Protein AF-A0A1V1ZE24-F1 (afdb_monomer)

Nearest PDB structures (foldseek):
  2f5g-assembly1_B  TM=5.655E-01  e=1.027E-01  Saccharolobus solfataricus
  7mp7-assembly1_A  TM=4.413E-01  e=1.092E-01  Thermus thermophilus
  9e9f-assembly1_C  TM=4.331E-01  e=1.062E+00  Pseudomonas aeruginosa
  9f80-assembly1_A  TM=2.857E-01  e=6.493E-01  Mycobacterium tuberculosis H37Rv
  8qee-assembly1_A  TM=2.403E-01  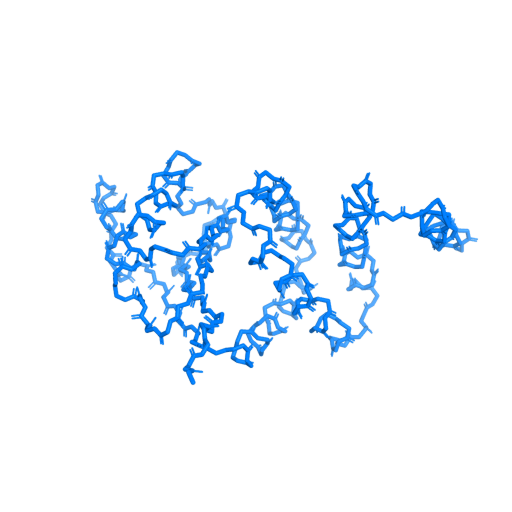e=1.846E+00  Saccharomyces cerevisiae

Mean predicted aligned error: 9.78 Å

Structure (mmCIF, N/CA/C/O backbone):
data_AF-A0A1V1ZE24-F1
#
_entry.id   AF-A0A1V1ZE24-F1
#
loop_
_atom_site.group_PDB
_atom_site.id
_atom_site.type_symbol
_atom_site.label_atom_id
_atom_site.label_alt_id
_atom_site.label_comp_id
_atom_site.label_asym_id
_atom_site.label_entity_id
_atom_site.label_seq_id
_atom_site.pdbx_PDB_ins_code
_atom_site.Cartn_x
_atom_site.Cartn_y
_atom_site.Cartn_z
_atom_site.occupancy
_atom_site.B_iso_or_equiv
_atom_site.auth_seq_id
_atom_site.auth_comp_id
_atom_site.auth_asym_id
_atom_site.auth_atom_id
_atom_site.pdbx_PDB_model_num
ATOM 1 N N . MET A 1 1 ? -3.814 -20.798 -18.153 1.00 51.25 1 MET A N 1
ATOM 2 C CA . MET A 1 1 ? -4.061 -20.537 -16.721 1.00 51.25 1 MET A CA 1
ATOM 3 C C . MET A 1 1 ? -3.905 -19.046 -16.526 1.00 51.25 1 MET A C 1
ATOM 5 O O . MET A 1 1 ? -2.894 -18.521 -16.973 1.00 51.25 1 MET A O 1
ATOM 9 N N . GLU A 1 2 ? -4.912 -18.370 -15.975 1.00 68.88 2 GLU A N 1
ATOM 10 C CA . GLU A 1 2 ? -4.777 -16.958 -15.595 1.00 68.88 2 GLU A CA 1
ATOM 11 C C . GLU A 1 2 ? -3.705 -16.845 -14.504 1.00 68.88 2 GLU A C 1
ATOM 13 O O . GLU A 1 2 ? -3.553 -17.766 -13.699 1.00 68.88 2 GLU A O 1
ATOM 18 N N . THR A 1 3 ? -2.912 -15.777 -14.531 1.00 82.44 3 THR A N 1
ATOM 19 C CA . THR A 1 3 ? -1.846 -15.494 -13.560 1.00 82.44 3 THR A CA 1
ATOM 20 C C . THR A 1 3 ? -2.289 -14.355 -12.647 1.00 82.44 3 THR A C 1
ATOM 22 O O . THR A 1 3 ? -2.887 -13.408 -13.158 1.00 82.44 3 THR A O 1
ATOM 25 N N . PRO A 1 4 ? -2.003 -14.398 -11.330 1.00 87.38 4 PRO A N 1
ATOM 26 C CA . PRO A 1 4 ? -2.424 -13.333 -10.426 1.00 87.38 4 PRO A CA 1
ATOM 27 C C . PRO A 1 4 ? -1.820 -11.995 -10.854 1.00 87.38 4 PRO A C 1
ATOM 29 O O . PRO A 1 4 ? -0.618 -11.910 -11.096 1.00 87.38 4 PRO A O 1
ATOM 32 N N . GLU A 1 5 ? -2.640 -10.950 -10.914 1.00 91.50 5 GLU A N 1
ATOM 33 C CA . GLU A 1 5 ? -2.177 -9.603 -11.249 1.00 91.50 5 GLU A CA 1
ATOM 34 C C . GLU A 1 5 ? -1.934 -8.780 -9.984 1.00 91.50 5 GLU A C 1
ATOM 36 O O . GLU A 1 5 ? -2.598 -8.974 -8.959 1.00 91.50 5 GLU A O 1
ATOM 41 N N . LEU A 1 6 ? -0.987 -7.841 -10.067 1.00 94.06 6 LEU A N 1
ATOM 42 C CA . LEU A 1 6 ? -0.768 -6.847 -9.024 1.00 94.06 6 LEU A CA 1
ATOM 43 C C . LEU A 1 6 ? -1.957 -5.883 -8.978 1.00 94.06 6 LEU A C 1
ATOM 45 O O . LEU A 1 6 ? -2.303 -5.247 -9.977 1.00 94.06 6 LEU A O 1
ATOM 49 N N . LYS A 1 7 ? -2.531 -5.733 -7.787 1.00 96.00 7 LYS A N 1
ATOM 50 C CA . LYS A 1 7 ? -3.650 -4.838 -7.499 1.00 96.00 7 LYS A CA 1
ATOM 51 C C . LYS A 1 7 ? -3.307 -3.941 -6.319 1.00 96.00 7 LYS A C 1
ATOM 53 O O . LYS A 1 7 ? -2.524 -4.317 -5.445 1.00 96.00 7 LYS A O 1
ATOM 58 N N . VAL A 1 8 ? -3.909 -2.754 -6.279 1.00 97.00 8 VAL A N 1
ATOM 59 C CA . VAL A 1 8 ? -3.797 -1.844 -5.134 1.00 97.00 8 VAL A CA 1
ATOM 60 C C . VAL A 1 8 ? -5.134 -1.204 -4.802 1.00 97.00 8 VAL A C 1
ATOM 62 O O . VAL A 1 8 ? -5.871 -0.758 -5.683 1.00 97.00 8 VAL A O 1
ATOM 65 N N . VAL A 1 9 ? -5.418 -1.132 -3.506 1.00 97.81 9 VAL A N 1
ATOM 66 C CA . VAL A 1 9 ? -6.471 -0.288 -2.946 1.00 97.81 9 VAL A CA 1
ATOM 67 C C . VAL A 1 9 ? -5.805 0.803 -2.127 1.00 97.81 9 VAL A C 1
ATOM 69 O O . VAL A 1 9 ? -5.148 0.530 -1.125 1.00 97.81 9 VAL A O 1
ATOM 72 N N . SER A 1 10 ? -5.993 2.037 -2.562 1.00 96.69 10 SER A N 1
ATOM 73 C CA . SER A 1 10 ? -5.489 3.233 -1.911 1.00 96.69 10 SER A CA 1
ATOM 74 C C . SER A 1 10 ? -6.612 3.965 -1.193 1.00 96.69 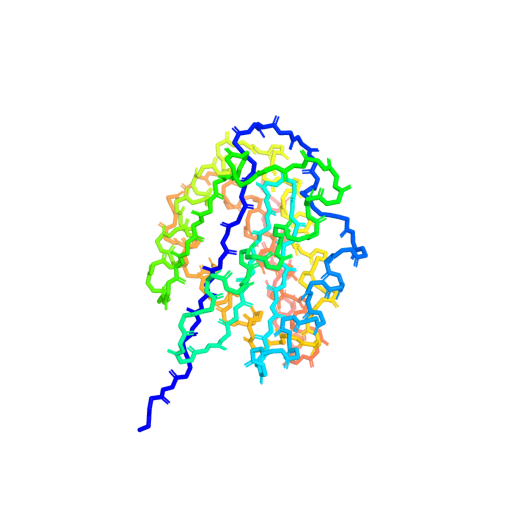10 SER A C 1
ATOM 76 O O . SER A 1 10 ? -7.672 4.228 -1.769 1.00 96.69 10 SER A O 1
ATOM 78 N N . ILE A 1 11 ? -6.371 4.318 0.063 1.00 95.62 11 ILE A N 1
ATOM 79 C CA . ILE A 1 11 ? -7.332 4.979 0.939 1.00 95.62 11 ILE A CA 1
ATOM 80 C C . ILE A 1 11 ? -6.682 6.237 1.511 1.00 95.62 11 ILE A C 1
ATOM 82 O O . ILE A 1 11 ? -5.658 6.179 2.193 1.00 95.62 11 ILE A O 1
ATOM 86 N N . TYR A 1 12 ? -7.300 7.384 1.251 1.00 92.12 12 TYR A N 1
ATOM 87 C CA . TYR A 1 12 ? -6.832 8.701 1.678 1.00 92.12 12 TYR A CA 1
ATOM 88 C C . TYR A 1 12 ? -7.928 9.416 2.468 1.00 92.12 12 TYR A C 1
ATOM 90 O O . TYR A 1 12 ? -9.110 9.216 2.209 1.00 92.12 12 TYR A O 1
ATOM 98 N N . SER A 1 13 ? -7.570 10.297 3.398 1.00 89.75 13 SER A N 1
ATOM 99 C CA . SER A 1 13 ? -8.548 11.190 4.039 1.00 89.75 13 SER A CA 1
ATOM 100 C C . SER A 1 13 ? -8.885 12.364 3.109 1.00 89.75 13 SER A C 1
ATOM 102 O O . SER A 1 13 ? -7.983 12.956 2.516 1.00 89.75 13 SER A O 1
ATOM 104 N N . LYS A 1 14 ? -10.168 12.744 3.001 1.00 86.00 14 LYS A N 1
ATOM 105 C CA . LYS A 1 14 ? -10.605 13.948 2.261 1.00 86.00 14 LYS A CA 1
ATOM 106 C C . LYS A 1 14 ? -10.084 15.241 2.894 1.00 86.00 14 LYS A C 1
ATOM 108 O O . LYS A 1 14 ? -9.893 16.232 2.196 1.00 86.00 14 LYS A O 1
ATOM 113 N N . GLY A 1 15 ? -9.832 15.229 4.204 1.00 75.06 15 GLY A N 1
ATOM 114 C CA . GLY A 1 15 ? -9.149 16.310 4.911 1.00 75.06 15 GLY A CA 1
ATOM 115 C C . GLY A 1 15 ? -7.647 16.052 4.994 1.00 75.06 15 GLY A C 1
ATOM 116 O O . GLY A 1 15 ? -7.230 14.966 5.406 1.00 75.06 15 GLY A O 1
ATOM 117 N N . TYR A 1 16 ? -6.823 17.047 4.658 1.00 61.75 16 TYR A N 1
ATOM 118 C CA . TYR A 1 16 ? -5.382 16.946 4.879 1.00 61.75 16 TYR A CA 1
ATOM 119 C C . TYR A 1 16 ? -5.085 17.002 6.381 1.00 61.75 16 TYR A C 1
ATOM 121 O O . TYR A 1 16 ? -5.102 18.066 6.998 1.00 61.75 16 TYR A O 1
ATOM 129 N N . LYS A 1 17 ? -4.795 15.843 6.972 1.00 68.12 17 LYS A N 1
ATOM 130 C CA . LYS A 1 17 ? -4.215 15.728 8.311 1.00 68.12 17 LYS A CA 1
ATOM 131 C C . LYS A 1 17 ? -2.863 15.044 8.147 1.00 68.12 17 LYS A C 1
ATOM 133 O O . LYS A 1 17 ? -2.805 13.953 7.594 1.00 68.12 17 LYS A O 1
ATOM 138 N N . LYS A 1 18 ? -1.773 15.672 8.606 1.00 69.62 18 LYS A N 1
ATOM 139 C CA . LYS A 1 18 ? -0.415 15.083 8.605 1.00 69.62 18 LYS A CA 1
ATOM 140 C C . LYS A 1 18 ? -0.291 13.979 9.667 1.00 69.62 18 LYS A C 1
ATOM 142 O O . LYS A 1 18 ? 0.582 14.041 10.525 1.00 69.62 18 LYS A O 1
ATOM 147 N N . GLN A 1 19 ? -1.176 12.995 9.633 1.00 82.75 19 GLN A N 1
ATOM 148 C CA . GLN A 1 19 ? -1.214 11.884 10.573 1.00 82.75 19 GLN A CA 1
ATOM 149 C C . GLN A 1 19 ? -1.502 10.588 9.823 1.00 82.75 19 GLN A C 1
ATOM 151 O O . GLN A 1 19 ? -2.075 10.607 8.735 1.00 82.75 19 GLN A O 1
ATOM 156 N N . LEU A 1 20 ? -1.091 9.467 10.406 1.00 88.38 20 LEU A N 1
ATOM 157 C CA . LEU A 1 20 ? -1.431 8.152 9.874 1.00 88.38 20 LEU A CA 1
ATOM 158 C C . LEU A 1 20 ? -2.947 7.931 9.971 1.00 88.38 20 LEU A C 1
ATOM 160 O O . LEU A 1 20 ? -3.569 8.351 10.949 1.00 88.38 20 LEU A O 1
ATOM 164 N N . LEU A 1 21 ? -3.538 7.267 8.973 1.00 90.19 21 LEU A N 1
ATOM 165 C CA . LEU A 1 21 ? -4.963 6.914 9.022 1.00 90.19 21 LEU A CA 1
ATOM 166 C C . LEU A 1 21 ? -5.220 5.781 10.014 1.00 90.19 21 LEU A C 1
ATOM 168 O O . LEU A 1 21 ? -6.246 5.781 10.689 1.00 90.19 21 LEU A O 1
ATOM 172 N N . ILE A 1 22 ? -4.286 4.833 10.097 1.00 91.75 22 ILE A N 1
ATOM 173 C CA . ILE A 1 22 ? -4.290 3.708 11.034 1.00 91.75 22 ILE A CA 1
ATOM 174 C C . ILE A 1 22 ? -3.004 3.701 11.865 1.00 91.75 22 ILE A C 1
ATOM 176 O O . ILE A 1 22 ? -1.953 4.153 11.415 1.00 91.75 22 ILE A O 1
ATOM 180 N N . SER A 1 23 ? -3.076 3.193 13.086 1.00 91.38 23 SER A N 1
ATOM 181 C CA . SER A 1 23 ? -1.926 2.928 13.947 1.00 91.38 23 SER A CA 1
ATOM 182 C C . SER A 1 23 ? -1.141 1.701 13.470 1.00 91.38 23 SER A C 1
ATOM 184 O O . SER A 1 23 ? -1.633 0.885 12.691 1.00 91.38 23 SER A O 1
ATOM 186 N N . SER A 1 24 ? 0.088 1.526 13.958 1.00 90.19 24 SER A N 1
ATOM 187 C CA . SER A 1 24 ? 0.914 0.364 13.601 1.00 90.19 24 SER A CA 1
ATOM 188 C C . SER A 1 24 ? 0.285 -0.975 14.015 1.00 90.19 24 SER A C 1
ATOM 190 O O . SER A 1 24 ? 0.428 -1.958 13.295 1.00 90.19 24 SER A O 1
ATOM 192 N N . SER A 1 25 ? -0.441 -1.032 15.137 1.00 91.88 25 SER A N 1
ATOM 193 C CA . SER A 1 25 ? -1.155 -2.246 15.563 1.00 91.88 25 SER A CA 1
ATOM 194 C C . SER A 1 25 ? -2.365 -2.547 14.672 1.00 91.88 25 SER A C 1
ATOM 196 O O . SER A 1 25 ? -2.609 -3.707 14.332 1.00 91.88 25 SER A O 1
ATOM 198 N N . GLU A 1 26 ? -3.086 -1.515 14.225 1.00 93.88 26 GLU A N 1
ATOM 199 C CA . GLU A 1 26 ? -4.155 -1.651 13.229 1.00 93.88 26 GLU A CA 1
ATOM 200 C C . GLU A 1 26 ? -3.598 -2.143 11.880 1.00 93.88 26 GLU A C 1
ATOM 202 O O . GLU A 1 26 ? -4.215 -3.004 11.260 1.00 93.88 26 GLU A O 1
ATOM 207 N N . VAL A 1 27 ? -2.409 -1.686 11.449 1.00 93.81 27 VAL A N 1
ATOM 208 C CA . VAL A 1 27 ? -1.728 -2.207 10.241 1.00 93.81 27 VAL A CA 1
ATOM 209 C C . VAL A 1 27 ? -1.463 -3.708 10.358 1.00 93.81 27 VAL A C 1
ATOM 211 O O . VAL A 1 27 ? -1.761 -4.451 9.424 1.00 93.81 27 VAL A O 1
ATOM 214 N N . ILE A 1 28 ? -0.928 -4.171 11.493 1.00 92.38 28 ILE A N 1
ATOM 215 C CA . ILE A 1 28 ? -0.643 -5.598 11.727 1.00 92.38 28 ILE A CA 1
ATOM 216 C C . ILE A 1 28 ? -1.937 -6.417 11.689 1.00 92.38 28 ILE A C 1
ATOM 218 O O . ILE A 1 28 ? -1.987 -7.469 11.046 1.00 92.38 28 ILE A O 1
ATOM 222 N N . THR A 1 29 ? -2.989 -5.914 12.338 1.00 93.81 29 THR A N 1
ATOM 223 C CA . THR A 1 29 ? -4.307 -6.562 12.389 1.00 93.81 29 THR A CA 1
ATOM 224 C C . THR A 1 29 ? -4.915 -6.675 10.992 1.00 93.81 29 THR A C 1
ATOM 226 O O . THR A 1 29 ? -5.281 -7.770 10.565 1.00 93.81 29 THR A O 1
ATOM 229 N N . LEU A 1 30 ? -4.943 -5.565 10.246 1.00 95.06 30 LEU A N 1
ATOM 230 C CA . LEU A 1 30 ? -5.448 -5.510 8.875 1.00 95.06 30 LEU A CA 1
ATOM 231 C C . LEU A 1 30 ? -4.668 -6.452 7.955 1.00 95.06 30 LEU A C 1
ATOM 233 O O . LEU A 1 30 ? -5.262 -7.244 7.231 1.00 95.06 30 LEU A O 1
ATOM 237 N N . THR A 1 31 ? -3.335 -6.403 8.016 1.00 94.19 31 THR A N 1
ATOM 238 C CA . THR A 1 31 ? -2.462 -7.245 7.186 1.00 94.19 31 THR A CA 1
ATOM 239 C C . THR A 1 31 ? -2.705 -8.725 7.461 1.00 94.19 31 THR A C 1
ATOM 241 O O . THR A 1 31 ? -2.857 -9.505 6.525 1.00 94.19 31 THR A O 1
ATOM 244 N N . SER A 1 32 ? -2.778 -9.117 8.735 1.00 93.06 32 SER A N 1
ATOM 245 C CA . SER A 1 32 ? -2.987 -10.516 9.128 1.00 93.06 32 SER A CA 1
ATOM 246 C C . SER A 1 32 ? -4.346 -11.034 8.661 1.00 93.06 32 SER A C 1
ATOM 248 O O . SER A 1 32 ? -4.426 -12.120 8.087 1.00 93.06 32 SER A O 1
ATOM 250 N N . PHE A 1 33 ? -5.402 -10.235 8.841 1.00 95.19 33 PHE A N 1
ATOM 251 C CA . PHE A 1 33 ? -6.739 -10.575 8.365 1.00 95.19 33 PHE A CA 1
ATOM 252 C C . PHE A 1 33 ? -6.773 -10.732 6.840 1.00 95.19 33 PHE A C 1
ATOM 254 O O . PHE A 1 33 ? -7.209 -11.764 6.332 1.00 95.19 33 PHE A O 1
ATOM 261 N N . LEU A 1 34 ? -6.262 -9.742 6.100 1.00 95.44 34 LEU A N 1
ATOM 262 C CA . LEU A 1 34 ? -6.287 -9.764 4.639 1.00 95.44 34 LEU A CA 1
ATOM 263 C C . LEU A 1 34 ? -5.464 -10.920 4.069 1.00 95.44 34 LEU A C 1
ATOM 265 O O . LEU A 1 34 ? -5.934 -11.577 3.145 1.00 95.44 34 LEU A O 1
ATOM 269 N N . LYS A 1 35 ? -4.292 -11.232 4.642 1.00 93.12 35 LYS A N 1
ATOM 270 C CA . LYS A 1 35 ? -3.519 -12.425 4.253 1.00 93.12 35 LYS A CA 1
ATOM 271 C C . LYS A 1 35 ? -4.324 -13.710 4.468 1.00 93.12 35 LYS A C 1
ATOM 273 O O . LYS A 1 35 ? -4.314 -14.580 3.602 1.00 93.12 35 LYS A O 1
ATOM 278 N N . GLY A 1 36 ? -5.061 -13.813 5.576 1.00 92.88 36 GLY A N 1
ATOM 279 C CA . GLY A 1 36 ? -5.918 -14.966 5.863 1.00 92.88 36 GLY A CA 1
ATOM 280 C C . GLY A 1 36 ? -7.072 -15.147 4.869 1.00 92.88 36 GLY A C 1
ATOM 281 O O . GLY A 1 36 ? -7.402 -16.280 4.517 1.00 92.88 36 GLY A O 1
ATOM 282 N N . VAL A 1 37 ? -7.666 -14.047 4.391 1.00 93.00 37 VAL A N 1
ATOM 283 C CA . VAL A 1 37 ? -8.832 -14.093 3.489 1.00 93.00 37 VAL A CA 1
ATOM 284 C C . VAL A 1 37 ? -8.437 -14.159 2.013 1.00 93.00 37 VAL A C 1
ATOM 286 O O . VAL A 1 37 ? -8.976 -14.985 1.280 1.00 93.00 37 VAL A O 1
ATOM 289 N N . ILE A 1 38 ? -7.492 -13.323 1.572 1.00 92.12 38 ILE A N 1
ATOM 290 C CA . ILE A 1 38 ? -7.021 -13.273 0.175 1.00 92.12 38 ILE A CA 1
ATOM 291 C C . ILE A 1 38 ? -6.157 -14.503 -0.149 1.00 92.12 38 ILE A C 1
ATOM 293 O O . ILE A 1 38 ? -6.101 -14.929 -1.299 1.00 92.12 38 ILE A O 1
ATOM 297 N N . LYS A 1 39 ? -5.517 -15.108 0.866 1.00 86.69 39 LYS A N 1
ATOM 298 C CA . LYS A 1 39 ? -4.629 -16.283 0.752 1.00 86.69 39 LYS A CA 1
ATOM 299 C C . LYS A 1 39 ? -3.405 -16.078 -0.149 1.00 86.69 39 LYS A C 1
ATOM 301 O O . LYS A 1 39 ? -2.769 -17.051 -0.535 1.00 86.69 39 LYS A O 1
ATOM 306 N N . ASN A 1 40 ? -3.056 -14.826 -0.431 1.00 85.31 40 ASN A N 1
ATOM 307 C CA . ASN A 1 40 ? -1.842 -14.431 -1.141 1.00 85.31 40 ASN A CA 1
ATOM 308 C C . ASN A 1 40 ? -1.040 -13.427 -0.310 1.00 85.31 40 ASN A C 1
ATOM 310 O O . ASN A 1 40 ? -1.469 -12.988 0.764 1.00 85.31 40 ASN A O 1
ATOM 314 N N . GLU A 1 41 ? 0.133 -13.048 -0.818 1.00 88.12 41 GLU A N 1
ATOM 315 C CA . GLU A 1 41 ? 0.877 -11.926 -0.263 1.00 88.12 41 GLU A CA 1
ATOM 316 C C . GLU A 1 41 ? 0.017 -10.653 -0.278 1.00 88.12 41 GLU A C 1
ATOM 318 O O . GLU A 1 41 ? -0.654 -10.326 -1.261 1.00 88.12 41 GLU A O 1
ATOM 323 N N . VAL A 1 42 ? 0.066 -9.934 0.842 1.00 93.50 42 VAL A N 1
ATOM 324 C CA . VAL A 1 42 ? -0.559 -8.627 1.038 1.00 93.50 42 VAL A CA 1
ATOM 325 C C . VAL A 1 42 ? 0.471 -7.739 1.717 1.00 93.50 42 VAL A C 1
ATOM 327 O O . VAL A 1 42 ? 1.054 -8.123 2.737 1.00 93.50 42 VAL A O 1
ATOM 330 N N . LEU A 1 43 ? 0.672 -6.549 1.167 1.00 94.62 43 LEU A N 1
ATOM 331 C CA . LEU A 1 43 ? 1.538 -5.516 1.709 1.00 94.62 43 LEU A CA 1
ATOM 332 C C . LEU A 1 43 ? 0.699 -4.275 2.002 1.00 94.62 43 LEU A C 1
ATOM 334 O O . LEU A 1 43 ? 0.090 -3.702 1.103 1.00 94.62 43 LEU A O 1
ATOM 338 N N . VAL A 1 44 ? 0.705 -3.838 3.259 1.00 95.88 44 VAL A N 1
ATOM 339 C CA . VAL A 1 44 ? 0.052 -2.598 3.684 1.00 95.88 44 VAL A CA 1
ATOM 340 C C . VAL A 1 44 ? 1.124 -1.542 3.922 1.00 95.88 44 VAL A C 1
ATOM 342 O O . VAL A 1 44 ? 1.959 -1.685 4.814 1.00 95.88 44 VAL A O 1
ATOM 345 N N . ILE A 1 45 ? 1.089 -0.475 3.131 1.00 93.50 45 ILE A N 1
ATOM 346 C CA . ILE A 1 45 ? 1.937 0.705 3.284 1.00 93.50 45 ILE A CA 1
ATOM 347 C C . ILE A 1 45 ? 1.086 1.827 3.871 1.00 93.50 45 ILE A C 1
ATOM 349 O O . ILE A 1 45 ? 0.172 2.337 3.233 1.00 93.50 45 ILE A O 1
ATOM 353 N N . ASN A 1 46 ? 1.391 2.226 5.099 1.00 93.75 46 ASN A N 1
ATOM 354 C CA . ASN A 1 46 ? 0.674 3.259 5.834 1.00 93.75 46 ASN A CA 1
ATOM 355 C C . ASN A 1 46 ? 1.580 4.474 6.040 1.00 93.75 46 ASN A C 1
ATOM 357 O O . ASN A 1 46 ? 2.521 4.442 6.832 1.00 93.75 46 ASN A O 1
ATOM 361 N N . THR A 1 47 ? 1.316 5.551 5.312 1.00 90.56 47 THR A N 1
ATOM 362 C CA . THR A 1 47 ? 2.081 6.798 5.408 1.00 90.56 47 THR A CA 1
ATOM 363 C C . THR A 1 47 ? 1.186 7.936 5.883 1.00 90.56 47 THR A C 1
ATOM 365 O O . THR A 1 47 ? -0.030 7.807 6.001 1.00 90.56 47 THR A O 1
ATOM 368 N N . ASN A 1 48 ? 1.774 9.105 6.127 1.00 85.62 48 ASN A N 1
ATOM 369 C CA . ASN A 1 48 ? 1.023 10.318 6.460 1.00 85.62 48 ASN A CA 1
ATOM 370 C C . ASN A 1 48 ? 0.163 10.856 5.298 1.00 85.62 48 ASN A C 1
ATOM 372 O O . ASN A 1 48 ? -0.466 11.901 5.448 1.00 85.62 48 ASN A O 1
ATOM 376 N N . LEU A 1 49 ? 0.199 10.205 4.133 1.00 88.75 49 LEU A N 1
ATOM 377 C CA . LEU A 1 49 ? -0.614 10.548 2.971 1.00 88.75 49 LEU A CA 1
ATOM 378 C C . LEU A 1 49 ? -1.838 9.654 2.837 1.00 88.75 49 LEU A C 1
ATOM 380 O O . LEU A 1 49 ? -2.826 10.094 2.261 1.00 88.75 49 LEU A O 1
ATOM 384 N N . GLY A 1 50 ? -1.787 8.444 3.386 1.00 92.44 50 GLY A N 1
ATOM 385 C CA . GLY A 1 50 ? -2.842 7.454 3.276 1.00 92.44 50 GLY A CA 1
ATOM 386 C C . GLY A 1 50 ? -2.319 6.040 3.475 1.00 92.44 50 GLY A C 1
ATOM 387 O O . GLY A 1 50 ? -1.167 5.828 3.867 1.00 92.44 50 GLY A O 1
ATOM 388 N N . VAL A 1 51 ? -3.197 5.086 3.193 1.00 95.25 51 VAL A N 1
ATOM 389 C CA . VAL A 1 51 ? -2.927 3.654 3.269 1.00 95.25 51 VAL A CA 1
ATOM 390 C C . VAL A 1 51 ? -3.054 3.071 1.873 1.00 95.25 51 VAL A C 1
ATOM 392 O O . VAL A 1 51 ? -4.117 3.164 1.266 1.00 95.25 51 VAL A O 1
ATOM 395 N N . ASP A 1 52 ? -1.986 2.450 1.392 1.00 96.12 52 ASP A N 1
ATOM 396 C CA . ASP A 1 52 ? -1.977 1.679 0.156 1.00 96.12 52 ASP A CA 1
ATOM 397 C C . ASP A 1 52 ? -1.864 0.192 0.497 1.00 96.12 52 ASP A C 1
ATOM 399 O O . ASP A 1 52 ? -0.991 -0.224 1.261 1.00 96.12 52 ASP A O 1
ATOM 403 N N . ILE A 1 53 ? -2.765 -0.613 -0.058 1.00 97.38 53 ILE A N 1
ATOM 404 C CA . ILE A 1 53 ? -2.858 -2.051 0.195 1.00 97.38 53 ILE A CA 1
ATOM 405 C C . ILE A 1 53 ? -2.608 -2.761 -1.124 1.00 97.38 53 ILE A C 1
ATOM 407 O O . ILE A 1 53 ? -3.474 -2.769 -1.999 1.00 97.38 53 ILE A O 1
ATOM 411 N N . TYR A 1 54 ? -1.418 -3.336 -1.257 1.00 96.12 54 TYR A N 1
ATOM 412 C CA . TYR A 1 54 ? -0.967 -4.065 -2.435 1.00 96.12 54 TYR A CA 1
ATOM 413 C C . TYR A 1 54 ? -1.169 -5.560 -2.238 1.00 96.12 54 TYR A C 1
ATOM 415 O O . TYR A 1 54 ? -0.890 -6.091 -1.162 1.00 96.12 54 TYR A O 1
ATOM 423 N N . TYR A 1 55 ? -1.642 -6.241 -3.273 1.00 95.38 55 TYR A N 1
ATOM 424 C CA . TYR A 1 55 ? -1.883 -7.677 -3.231 1.00 95.38 55 TYR A CA 1
ATOM 425 C C . TYR A 1 55 ? -1.848 -8.277 -4.634 1.00 95.38 55 TYR A C 1
ATOM 427 O O . TYR A 1 55 ? -2.130 -7.597 -5.622 1.00 95.38 55 TYR A O 1
ATOM 435 N N . PHE A 1 56 ? -1.522 -9.566 -4.706 1.00 92.69 56 PHE A N 1
ATOM 436 C CA . PHE A 1 56 ? -1.702 -10.363 -5.914 1.00 92.69 56 PHE A CA 1
ATOM 437 C C . PHE A 1 56 ? -3.012 -11.136 -5.826 1.00 92.69 56 PHE A C 1
ATOM 439 O O . PHE A 1 56 ? -3.261 -11.830 -4.839 1.00 92.69 56 PHE A O 1
ATOM 446 N N . ALA A 1 57 ? -3.852 -11.048 -6.853 1.00 92.69 57 ALA A N 1
ATOM 447 C CA . ALA A 1 57 ? -5.062 -11.859 -6.943 1.00 92.69 57 ALA A CA 1
ATOM 448 C C . ALA A 1 57 ? -5.569 -11.962 -8.383 1.00 92.69 57 ALA A C 1
ATOM 450 O O . ALA A 1 57 ? -5.337 -11.075 -9.202 1.00 92.69 57 ALA A O 1
ATOM 451 N N . MET A 1 58 ? -6.315 -13.033 -8.666 1.00 91.31 58 MET A N 1
ATOM 452 C CA . MET A 1 58 ? -7.080 -13.157 -9.916 1.00 91.31 58 MET A CA 1
ATOM 453 C C . MET A 1 58 ? -8.296 -12.228 -9.914 1.00 91.31 58 MET A C 1
ATOM 455 O O . MET A 1 58 ? -8.646 -11.630 -10.924 1.00 91.31 58 MET A O 1
ATOM 459 N N . VAL A 1 59 ? -8.938 -12.093 -8.752 1.00 91.81 59 VAL A N 1
ATOM 460 C CA . VAL A 1 59 ? -10.176 -11.331 -8.576 1.00 91.81 59 VAL A CA 1
ATOM 461 C C . VAL A 1 59 ? -9.920 -10.036 -7.814 1.00 91.81 59 VAL A C 1
ATOM 463 O O . VAL A 1 59 ? -8.954 -9.910 -7.061 1.00 91.81 59 VAL A O 1
ATOM 466 N N . ASP A 1 60 ? -10.783 -9.050 -8.034 1.00 92.50 60 ASP A N 1
ATOM 467 C CA . ASP A 1 60 ? -10.751 -7.789 -7.301 1.00 92.50 60 ASP A CA 1
ATOM 468 C C . ASP A 1 60 ? -11.305 -7.981 -5.876 1.00 92.50 60 ASP A C 1
ATOM 470 O O . ASP A 1 60 ? -12.441 -8.421 -5.691 1.00 92.50 60 ASP A O 1
ATOM 474 N N . HIS A 1 61 ? -10.504 -7.632 -4.865 1.00 95.56 61 HIS A N 1
ATOM 475 C CA . HIS A 1 61 ? -10.876 -7.684 -3.447 1.00 95.56 61 HIS A CA 1
ATOM 476 C C . HIS A 1 61 ? -11.164 -6.300 -2.845 1.00 95.56 61 HIS A C 1
ATOM 478 O O . HIS A 1 61 ? -11.207 -6.155 -1.623 1.00 95.56 61 HIS A O 1
ATOM 484 N N . THR A 1 62 ? -11.392 -5.279 -3.677 1.00 96.06 62 THR A N 1
ATOM 485 C CA . THR A 1 62 ? -11.598 -3.888 -3.245 1.00 96.06 62 THR A CA 1
ATOM 486 C C . THR A 1 62 ? -12.655 -3.761 -2.157 1.00 96.06 62 THR A C 1
ATOM 488 O O . THR A 1 62 ? -12.366 -3.171 -1.122 1.00 96.06 62 THR A O 1
ATOM 491 N N . ASN A 1 63 ? -13.846 -4.335 -2.347 1.00 95.94 63 ASN A N 1
ATOM 492 C CA . ASN A 1 63 ? -14.932 -4.210 -1.369 1.00 95.94 63 ASN A CA 1
ATOM 493 C C . ASN A 1 63 ? -14.545 -4.817 -0.017 1.00 95.94 63 ASN A C 1
ATOM 495 O O . ASN A 1 63 ? -14.635 -4.138 0.995 1.00 95.94 63 ASN A O 1
ATOM 499 N N . LEU A 1 64 ? -13.993 -6.035 -0.011 1.00 96.44 64 LEU A N 1
ATOM 500 C CA . LEU A 1 64 ? -13.510 -6.687 1.210 1.00 96.44 64 LEU A CA 1
ATOM 501 C C . LEU A 1 64 ? -12.472 -5.825 1.943 1.00 96.44 64 LEU A C 1
ATOM 503 O O . LEU A 1 64 ? -12.569 -5.629 3.154 1.00 96.44 64 LEU A O 1
ATOM 507 N N . ILE A 1 65 ? -11.471 -5.324 1.216 1.00 97.12 65 ILE A N 1
ATOM 508 C CA . ILE A 1 65 ? -10.390 -4.508 1.781 1.00 97.12 65 ILE A CA 1
ATOM 509 C C . ILE A 1 65 ? -10.956 -3.229 2.401 1.00 97.12 65 ILE A C 1
ATOM 511 O O . ILE A 1 65 ? -10.608 -2.862 3.523 1.00 97.12 65 ILE A O 1
ATOM 515 N N . VAL A 1 66 ? -11.842 -2.567 1.668 1.00 96.31 66 VAL A N 1
ATOM 516 C CA . VAL A 1 66 ? -12.479 -1.318 2.065 1.00 96.31 66 VAL A CA 1
ATOM 517 C C . VAL A 1 66 ? -13.388 -1.515 3.271 1.00 96.31 66 VAL A C 1
ATOM 519 O O . VAL A 1 66 ? -13.286 -0.746 4.220 1.00 96.31 66 VAL A O 1
ATOM 522 N N . ASP A 1 67 ? -14.222 -2.548 3.276 1.00 94.81 67 ASP A N 1
ATOM 523 C CA . ASP A 1 67 ? -15.131 -2.841 4.383 1.00 94.81 67 ASP A CA 1
ATOM 524 C C . ASP A 1 67 ? -14.344 -3.195 5.647 1.00 94.81 67 ASP A C 1
ATOM 526 O O . ASP A 1 67 ? -14.638 -2.688 6.726 1.00 94.81 67 ASP A O 1
ATOM 530 N N . THR A 1 68 ? -13.266 -3.972 5.511 1.00 94.56 68 THR A N 1
ATOM 531 C CA . THR A 1 68 ? -12.366 -4.293 6.630 1.00 94.56 68 THR A CA 1
ATOM 532 C C . THR A 1 68 ? -11.680 -3.041 7.177 1.00 94.56 68 THR A C 1
ATOM 534 O O . THR A 1 68 ? -11.610 -2.848 8.391 1.00 94.56 68 THR A O 1
ATOM 537 N N . PHE A 1 69 ? -11.188 -2.163 6.299 1.00 95.19 69 PHE A N 1
ATOM 538 C CA . PHE A 1 69 ? -10.618 -0.884 6.716 1.00 95.19 69 PHE A CA 1
ATOM 539 C C . PHE A 1 69 ? -11.654 -0.023 7.446 1.00 95.19 69 PHE A C 1
ATOM 541 O O . PHE A 1 69 ? -11.348 0.561 8.485 1.00 95.19 69 PHE A O 1
ATOM 548 N N . LEU A 1 70 ? -12.881 0.046 6.925 1.00 93.00 70 LEU A N 1
ATOM 549 C CA . LEU A 1 70 ? -13.950 0.823 7.537 1.00 93.00 70 LEU A CA 1
ATOM 550 C C . LEU A 1 70 ? -14.336 0.253 8.900 1.00 93.00 70 LEU A C 1
ATOM 552 O O . LEU A 1 70 ? -14.460 1.043 9.824 1.00 93.00 70 LEU A O 1
ATOM 556 N N . LEU A 1 71 ? -14.391 -1.070 9.079 1.00 91.94 71 LEU A N 1
ATOM 557 C CA . LEU A 1 71 ? -14.618 -1.694 10.390 1.00 91.94 71 LEU A CA 1
ATOM 558 C C . LEU A 1 71 ? -13.590 -1.245 11.443 1.00 91.94 71 LEU A C 1
ATOM 560 O O . LEU A 1 71 ? -13.966 -0.971 12.581 1.00 91.94 71 LEU A O 1
ATOM 564 N N . LEU A 1 72 ? -12.315 -1.091 11.062 1.00 90.00 72 LEU A N 1
ATOM 565 C CA . LEU A 1 72 ? -11.271 -0.548 11.948 1.00 90.00 72 LEU A CA 1
ATOM 566 C C . LEU A 1 72 ? -11.469 0.941 12.275 1.00 90.00 72 LEU A C 1
ATOM 568 O O . LEU A 1 72 ? -10.921 1.440 13.254 1.00 90.00 72 LEU A O 1
ATOM 572 N N . LYS A 1 73 ? -12.203 1.684 11.441 1.00 87.56 73 LYS A N 1
ATOM 573 C CA . LYS A 1 73 ? -12.418 3.129 11.599 1.00 87.56 73 LYS A CA 1
ATOM 574 C C . LYS A 1 73 ? -13.757 3.482 12.230 1.00 87.56 73 LYS A C 1
ATOM 576 O O . LYS A 1 73 ? -13.831 4.492 12.931 1.00 87.56 73 LYS A O 1
ATOM 581 N N . THR A 1 74 ? -14.778 2.645 12.070 1.00 81.62 74 THR A N 1
ATOM 582 C CA . THR A 1 74 ? -16.097 2.847 12.677 1.00 81.62 74 THR A CA 1
ATOM 583 C C . THR A 1 74 ? -16.013 2.849 14.202 1.00 81.62 74 THR A C 1
ATOM 585 O O . THR A 1 74 ? -16.712 3.627 14.845 1.00 81.62 74 THR A O 1
ATOM 588 N N . SER A 1 75 ? -15.089 2.081 14.795 1.00 74.50 75 SER A N 1
ATOM 589 C CA . SER A 1 75 ? -14.820 2.127 16.242 1.00 74.50 75 SER A CA 1
ATOM 590 C C . SER A 1 75 ? -14.372 3.508 16.739 1.00 74.50 75 SER A C 1
ATOM 592 O O . SER A 1 75 ? -14.503 3.801 17.923 1.00 74.50 75 SER A O 1
ATOM 594 N N . ASN A 1 76 ? -13.877 4.366 15.840 1.00 76.31 76 ASN A N 1
ATOM 595 C CA . ASN A 1 76 ? -13.430 5.729 16.125 1.00 76.31 76 ASN A CA 1
ATOM 596 C C . ASN A 1 76 ? -14.426 6.795 15.624 1.00 76.31 76 ASN A C 1
ATOM 598 O O . ASN A 1 76 ? -14.073 7.971 15.549 1.00 76.31 76 ASN A O 1
ATOM 602 N N . GLY A 1 77 ? -15.649 6.395 15.250 1.00 80.75 77 GLY A N 1
ATOM 603 C CA . GLY A 1 77 ? -16.712 7.296 14.792 1.00 80.75 77 GLY A CA 1
ATOM 604 C C . GLY A 1 77 ? -16.516 7.869 13.387 1.00 80.75 77 GLY A C 1
ATOM 605 O O . GLY A 1 77 ? -17.179 8.844 13.046 1.00 80.75 77 GLY A O 1
ATOM 606 N N . GLN A 1 78 ? -15.605 7.299 12.591 1.00 84.38 78 GLN A N 1
ATOM 607 C CA . GLN A 1 78 ? -15.348 7.758 11.228 1.00 84.38 78 GLN A CA 1
ATOM 608 C C . GLN A 1 78 ? -16.181 6.990 10.202 1.00 84.38 78 GLN A C 1
ATOM 610 O O . GLN A 1 78 ? -16.307 5.764 10.286 1.00 84.38 78 GLN A O 1
ATOM 615 N N . ASN A 1 79 ? -16.665 7.704 9.186 1.00 87.00 79 ASN A N 1
ATOM 616 C CA . ASN A 1 79 ? -17.537 7.159 8.148 1.00 87.00 79 ASN A CA 1
ATOM 617 C C . ASN A 1 79 ? -16.857 7.109 6.774 1.00 87.00 79 ASN A C 1
ATOM 619 O O . ASN A 1 79 ? -15.862 7.787 6.508 1.00 87.00 79 ASN A O 1
ATOM 623 N N . ARG A 1 80 ? -17.421 6.312 5.858 1.00 90.06 80 ARG A N 1
ATOM 624 C CA . ARG A 1 80 ? -16.913 6.132 4.488 1.00 90.06 80 ARG A CA 1
ATOM 625 C C . ARG A 1 80 ? -16.716 7.460 3.758 1.00 90.06 80 ARG A C 1
ATOM 627 O O . ARG A 1 80 ? -15.757 7.620 3.005 1.00 90.06 80 ARG A O 1
ATOM 634 N N . GLU A 1 81 ? -17.625 8.403 3.969 1.00 90.44 81 GLU A N 1
ATOM 635 C CA . GLU A 1 81 ? -17.670 9.691 3.287 1.00 90.44 81 GLU A CA 1
ATOM 636 C C . GLU A 1 81 ? -16.468 10.574 3.624 1.00 90.44 81 GLU A C 1
ATOM 638 O O . GLU A 1 81 ? -16.215 11.528 2.892 1.00 90.44 81 GLU A O 1
ATOM 643 N N . GLU A 1 82 ? -15.699 10.261 4.666 1.00 90.12 82 GLU A N 1
ATOM 644 C CA . GLU A 1 82 ? -14.468 10.970 5.026 1.00 90.12 82 GLU A CA 1
ATOM 645 C C . GLU A 1 82 ? -13.260 10.538 4.190 1.00 90.12 82 GLU A C 1
ATOM 647 O O . GLU A 1 82 ? -12.230 11.218 4.199 1.00 90.12 82 GLU A O 1
ATOM 652 N N . PHE A 1 83 ? -13.377 9.442 3.437 1.00 92.75 83 PHE A N 1
ATOM 653 C CA . PHE A 1 83 ? -12.265 8.846 2.712 1.00 92.75 83 PHE A CA 1
ATOM 654 C C . PHE A 1 83 ? -12.422 8.967 1.194 1.00 92.75 83 PHE A C 1
ATOM 656 O O . PHE A 1 83 ? -13.515 8.924 0.627 1.00 92.75 83 PHE A O 1
ATOM 663 N N . ILE A 1 84 ? -11.289 9.124 0.520 1.00 93.94 84 ILE A N 1
ATOM 664 C CA . ILE A 1 84 ? -11.132 8.925 -0.915 1.00 93.94 84 ILE A CA 1
ATOM 665 C C . ILE A 1 84 ? -10.577 7.521 -1.083 1.00 93.94 84 ILE A C 1
ATOM 667 O O . ILE A 1 84 ? -9.492 7.223 -0.590 1.00 93.94 84 ILE A O 1
ATOM 671 N N . ILE A 1 85 ? -11.322 6.674 -1.781 1.00 95.31 85 ILE A N 1
ATOM 672 C CA . ILE A 1 85 ? -10.937 5.293 -2.046 1.00 95.31 85 ILE A CA 1
ATOM 673 C C . ILE A 1 85 ? -10.685 5.164 -3.538 1.00 95.31 85 ILE A C 1
ATOM 675 O O . ILE A 1 85 ? -11.515 5.566 -4.356 1.00 95.31 85 ILE A O 1
ATOM 679 N N . LYS A 1 86 ? -9.537 4.600 -3.886 1.00 95.88 86 LYS A N 1
ATOM 680 C CA . LYS A 1 86 ? -9.138 4.344 -5.260 1.00 95.88 86 LYS A CA 1
ATOM 681 C C . LYS A 1 86 ? -8.662 2.905 -5.381 1.00 95.88 86 LYS A C 1
ATOM 683 O O . LYS A 1 86 ? -7.820 2.476 -4.607 1.00 95.88 86 LYS A O 1
ATOM 688 N N . SER A 1 87 ? -9.186 2.186 -6.365 1.00 96.81 87 SER A N 1
ATOM 689 C CA . SER A 1 87 ? -8.733 0.839 -6.707 1.00 96.81 87 SER A CA 1
ATOM 690 C C . SER A 1 87 ? -8.095 0.842 -8.088 1.00 96.81 87 SER A C 1
ATOM 692 O O . SER A 1 87 ? -8.594 1.499 -9.006 1.00 96.81 87 SER A O 1
ATOM 694 N N . LEU A 1 88 ? -6.971 0.146 -8.218 1.00 95.94 88 LEU A N 1
ATOM 695 C CA . LEU A 1 88 ? -6.254 -0.055 -9.469 1.00 95.94 88 LEU A CA 1
ATOM 696 C C . LEU A 1 88 ? -5.999 -1.549 -9.624 1.00 95.94 88 LEU A C 1
ATOM 698 O O . LEU A 1 88 ? -5.314 -2.163 -8.807 1.00 95.94 88 LEU A O 1
ATOM 702 N N . ASN A 1 89 ? -6.566 -2.119 -10.682 1.00 92.75 89 ASN A N 1
ATOM 703 C CA . ASN A 1 89 ? -6.666 -3.565 -10.829 1.00 92.75 89 ASN A CA 1
ATOM 704 C C . ASN A 1 89 ? -5.607 -4.196 -11.737 1.00 92.75 89 ASN A C 1
ATOM 706 O O . ASN A 1 89 ? -5.573 -5.424 -11.796 1.00 92.75 89 ASN A O 1
ATOM 710 N N . HIS A 1 90 ? -4.792 -3.380 -12.418 1.00 89.44 90 HIS A N 1
ATOM 711 C CA . HIS A 1 90 ? -3.794 -3.814 -13.401 1.00 89.44 90 HIS A CA 1
ATOM 712 C C . HIS A 1 90 ? -2.531 -2.953 -13.299 1.00 89.44 90 HIS A C 1
ATOM 714 O O . HIS A 1 90 ? -2.604 -1.744 -13.041 1.00 89.44 90 HIS A O 1
ATOM 720 N N . GLN A 1 91 ? -1.378 -3.545 -13.610 1.00 89.69 91 GLN A N 1
ATOM 721 C CA . GLN A 1 91 ? -0.056 -2.928 -13.468 1.00 89.69 91 GLN A CA 1
ATOM 722 C C . GLN A 1 91 ? 0.088 -1.578 -14.187 1.00 89.69 91 GLN A C 1
ATOM 724 O O . GLN A 1 91 ? 0.659 -0.641 -13.631 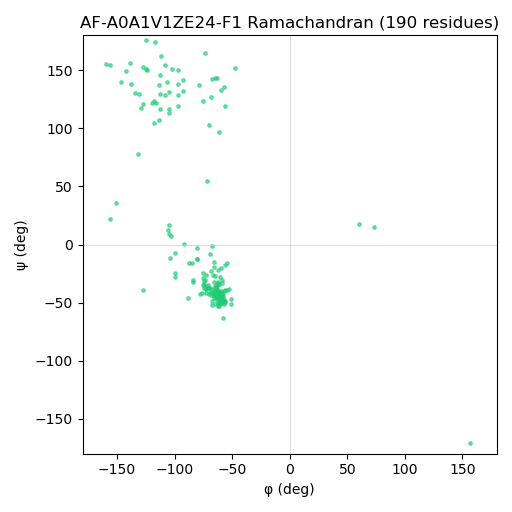1.00 89.69 91 GLN A O 1
ATOM 729 N N . GLN A 1 92 ? -0.479 -1.423 -15.387 1.00 90.25 92 GLN A N 1
ATOM 730 C CA . GLN A 1 92 ? -0.399 -0.163 -16.138 1.00 90.25 92 GLN A CA 1
ATOM 731 C C . GLN A 1 92 ? -1.109 0.997 -15.422 1.00 90.25 92 GLN A C 1
ATOM 733 O O . GLN A 1 92 ? -0.641 2.141 -15.447 1.00 90.25 92 GLN A O 1
ATOM 738 N N . ALA A 1 93 ? -2.230 0.714 -14.758 1.00 92.38 93 ALA A N 1
ATOM 739 C CA . ALA A 1 93 ? -2.967 1.719 -14.006 1.00 92.38 93 ALA A CA 1
ATOM 740 C C . ALA A 1 93 ? -2.194 2.127 -12.738 1.00 92.38 93 ALA A C 1
ATOM 742 O O . ALA A 1 93 ? -2.155 3.309 -12.392 1.00 92.38 93 ALA A O 1
ATOM 743 N N . ILE A 1 94 ? -1.513 1.165 -12.104 1.00 93.88 94 ILE A N 1
ATOM 744 C CA . ILE A 1 94 ? -0.614 1.385 -10.960 1.00 93.88 94 ILE A CA 1
ATOM 745 C C . ILE A 1 94 ? 0.587 2.239 -11.368 1.00 93.88 94 ILE A C 1
ATOM 747 O O . ILE A 1 94 ? 0.904 3.212 -10.684 1.00 93.88 94 ILE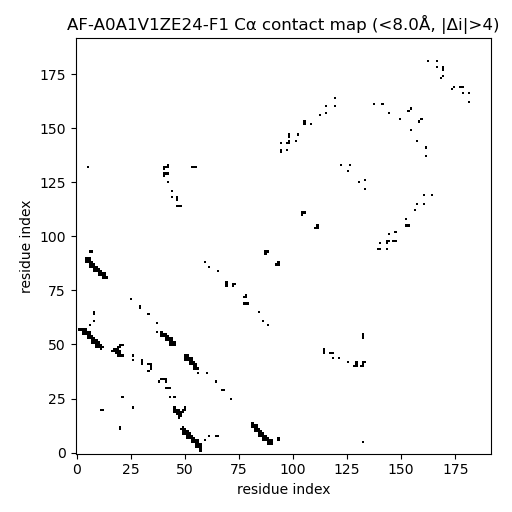 A O 1
ATOM 751 N N . ALA A 1 95 ? 1.215 1.931 -12.502 1.00 89.25 95 ALA A N 1
ATOM 752 C CA . ALA A 1 95 ? 2.322 2.704 -13.060 1.00 89.25 95 ALA A CA 1
ATOM 753 C C . ALA A 1 95 ? 1.917 4.160 -13.337 1.00 89.25 95 ALA A C 1
ATOM 755 O O . ALA A 1 95 ? 2.540 5.094 -12.829 1.00 89.25 95 ALA A O 1
ATOM 756 N N . SER A 1 96 ? 0.799 4.353 -14.040 1.00 89.44 96 SER A N 1
ATOM 757 C CA . SER A 1 96 ? 0.271 5.687 -14.358 1.00 89.44 96 SER A CA 1
ATOM 758 C C . SER A 1 96 ? -0.034 6.501 -13.094 1.00 89.44 96 SER A C 1
ATOM 760 O O . SER A 1 96 ? 0.243 7.702 -13.026 1.00 89.44 96 SER A O 1
ATOM 762 N N . GLU A 1 97 ? -0.588 5.855 -12.062 1.00 90.81 97 GLU A N 1
ATOM 763 C CA . GLU A 1 97 ? -0.865 6.530 -10.796 1.00 90.81 97 GLU A CA 1
ATOM 764 C C . GLU A 1 97 ? 0.401 6.876 -10.022 1.00 90.81 97 GLU A C 1
ATOM 766 O O . GLU A 1 97 ? 0.513 7.989 -9.506 1.00 90.81 97 GLU A O 1
ATOM 771 N N . THR A 1 98 ? 1.357 5.952 -9.985 1.00 86.62 98 THR A N 1
ATOM 772 C CA . THR A 1 98 ? 2.667 6.128 -9.355 1.00 86.62 98 THR A CA 1
ATOM 773 C C . THR A 1 98 ? 3.379 7.343 -9.942 1.00 86.62 98 THR A C 1
ATOM 775 O O . THR A 1 98 ? 3.813 8.227 -9.201 1.00 86.62 98 THR A O 1
ATOM 778 N N . GLN A 1 99 ? 3.439 7.442 -11.273 1.00 83.06 99 GLN A N 1
ATOM 779 C CA . GLN A 1 99 ? 4.065 8.566 -11.966 1.00 83.06 99 GLN A CA 1
ATOM 780 C C . GLN A 1 99 ? 3.410 9.896 -11.567 1.00 83.06 99 GLN A C 1
ATOM 782 O O . GLN A 1 99 ? 4.084 10.858 -11.183 1.00 83.06 99 GLN A O 1
ATOM 787 N N . ARG A 1 100 ? 2.072 9.947 -11.592 1.00 85.62 100 ARG A N 1
ATOM 788 C CA . ARG A 1 100 ? 1.299 11.134 -11.207 1.00 85.62 100 ARG A CA 1
ATOM 789 C C . ARG A 1 100 ? 1.518 11.516 -9.745 1.00 85.62 100 ARG A C 1
ATOM 791 O O . ARG A 1 100 ? 1.585 12.704 -9.420 1.00 85.62 100 ARG A O 1
ATOM 798 N N . PHE A 1 101 ? 1.595 10.528 -8.864 1.00 85.19 101 PHE A N 1
ATOM 799 C CA . PHE A 1 101 ? 1.810 10.721 -7.439 1.00 85.19 101 PHE A CA 1
ATOM 800 C C . PHE A 1 101 ? 3.209 11.276 -7.152 1.00 85.19 101 PHE A C 1
ATOM 802 O O . PHE A 1 101 ? 3.326 12.313 -6.493 1.00 85.19 101 PHE A O 1
ATOM 809 N N . PHE A 1 102 ? 4.260 10.684 -7.724 1.00 78.62 102 PHE A N 1
ATOM 810 C CA . PHE A 1 102 ? 5.623 11.193 -7.568 1.00 78.62 102 PHE A CA 1
ATOM 811 C C . PHE A 1 102 ? 5.792 12.595 -8.157 1.00 78.62 102 PHE A C 1
ATOM 813 O O . PHE A 1 102 ? 6.344 13.466 -7.485 1.00 78.62 102 PHE A O 1
ATOM 820 N N . ALA A 1 103 ? 5.214 12.878 -9.328 1.00 78.06 103 ALA A N 1
ATOM 821 C CA . ALA A 1 103 ? 5.241 14.220 -9.914 1.00 78.06 103 ALA A CA 1
ATOM 822 C C . ALA A 1 103 ? 4.606 15.292 -9.003 1.00 78.06 103 ALA A C 1
ATOM 824 O O . ALA A 1 103 ? 5.044 16.444 -8.991 1.00 78.06 103 ALA A O 1
ATOM 825 N N . LYS A 1 104 ? 3.579 14.935 -8.216 1.00 81.69 104 LYS A N 1
ATOM 826 C CA . LYS A 1 104 ? 2.976 15.832 -7.211 1.00 81.69 104 LYS A CA 1
ATOM 827 C C . LYS A 1 104 ? 3.841 15.965 -5.962 1.00 81.69 104 LYS A C 1
ATOM 829 O O . LYS A 1 104 ? 3.985 17.068 -5.431 1.00 81.69 104 LYS A O 1
ATOM 834 N N . LEU A 1 105 ? 4.403 14.858 -5.487 1.00 77.88 105 LEU A N 1
ATOM 835 C CA . LEU A 1 105 ? 5.233 14.843 -4.289 1.00 77.88 105 LEU A CA 1
ATOM 836 C C . LEU A 1 105 ? 6.503 15.675 -4.440 1.00 77.88 105 LEU A C 1
ATOM 838 O O . LEU A 1 105 ? 6.862 16.407 -3.525 1.00 77.88 105 LEU A O 1
ATOM 842 N N . VAL A 1 106 ? 7.135 15.620 -5.608 1.00 73.50 106 VAL A N 1
ATOM 843 C CA . VAL A 1 106 ? 8.355 16.373 -5.932 1.00 73.50 106 VAL A CA 1
ATOM 844 C C . VAL A 1 106 ? 8.160 17.884 -5.802 1.00 73.50 106 VAL A C 1
ATOM 846 O O . VAL A 1 106 ? 9.084 18.601 -5.426 1.00 73.50 106 VAL A O 1
ATOM 849 N N . LYS A 1 107 ? 6.940 18.379 -6.038 1.00 79.81 107 LYS A N 1
ATOM 850 C CA . LYS A 1 107 ? 6.592 19.794 -5.832 1.00 79.81 107 LYS A CA 1
ATOM 851 C C . LYS A 1 107 ? 6.561 20.192 -4.348 1.00 79.81 107 LYS A C 1
ATOM 853 O O . LYS A 1 107 ? 6.435 21.371 -4.046 1.00 79.81 107 LYS A O 1
ATOM 858 N N . ASN A 1 108 ? 6.671 19.231 -3.425 1.00 80.56 108 ASN A N 1
ATOM 859 C CA . ASN A 1 108 ? 6.590 19.416 -1.976 1.00 80.56 108 ASN A CA 1
ATOM 860 C C . ASN A 1 108 ? 7.754 18.699 -1.247 1.00 80.56 108 ASN A C 1
ATOM 862 O O . ASN A 1 108 ? 7.541 17.646 -0.640 1.00 80.56 108 ASN A O 1
ATOM 866 N N . PRO A 1 109 ? 8.979 19.263 -1.229 1.00 75.06 109 PRO A N 1
ATOM 867 C CA . PRO A 1 109 ? 10.188 18.564 -0.766 1.00 75.06 109 PRO A CA 1
ATOM 868 C C . PRO A 1 109 ? 10.125 18.017 0.669 1.00 75.06 109 PRO A C 1
ATOM 870 O O . PRO A 1 109 ? 10.573 16.903 0.940 1.00 75.06 109 PRO A O 1
ATOM 873 N N . LEU A 1 110 ? 9.530 18.766 1.605 1.00 79.06 110 LEU A N 1
ATOM 874 C CA . LEU A 1 110 ? 9.391 18.325 3.001 1.00 79.06 110 LEU A CA 1
ATOM 875 C C . LEU A 1 110 ? 8.450 17.123 3.136 1.00 79.06 110 LEU A C 1
ATOM 877 O O . LEU A 1 110 ? 8.732 16.182 3.881 1.00 79.06 110 LEU A O 1
ATOM 881 N N . LEU A 1 111 ? 7.334 17.152 2.405 1.00 79.19 111 LEU A N 1
ATOM 882 C CA . LEU A 1 111 ? 6.380 16.049 2.366 1.00 79.19 111 LEU A CA 1
ATOM 883 C C . LEU A 1 111 ? 7.021 14.824 1.722 1.00 79.19 111 LEU A C 1
ATOM 885 O O . LEU A 1 111 ? 6.914 13.723 2.256 1.00 79.19 111 LEU A O 1
ATOM 889 N N . PHE A 1 112 ? 7.744 15.045 0.627 1.00 77.50 112 PHE A N 1
ATOM 890 C CA . PHE A 1 112 ? 8.462 14.004 -0.079 1.00 77.50 112 PHE A CA 1
ATOM 891 C C . PHE A 1 112 ? 9.507 13.306 0.805 1.00 77.50 112 PHE A C 1
ATOM 893 O O . PHE A 1 112 ? 9.540 12.076 0.865 1.00 77.50 112 PHE A O 1
ATOM 900 N N . LYS A 1 113 ? 10.304 14.068 1.564 1.00 75.06 113 LYS A N 1
ATOM 901 C CA . LYS A 1 113 ? 11.282 13.526 2.521 1.00 75.06 113 LYS A CA 1
ATOM 902 C C . LYS A 1 113 ? 10.620 12.668 3.605 1.00 75.06 113 LYS A C 1
ATOM 904 O O . LYS A 1 113 ? 11.100 11.574 3.897 1.00 75.06 113 LYS A O 1
ATOM 909 N N . SER A 1 114 ? 9.521 13.151 4.193 1.00 80.12 114 SER A N 1
ATOM 910 C CA . SER A 1 114 ? 8.777 12.420 5.231 1.00 80.12 114 SER A CA 1
ATOM 911 C C . SER A 1 114 ? 8.189 11.111 4.693 1.00 80.12 114 SER A C 1
ATOM 913 O O . SER A 1 114 ? 8.391 10.048 5.282 1.00 80.12 114 SER A O 1
ATOM 915 N N . TYR A 1 115 ? 7.536 11.185 3.528 1.00 83.19 115 TYR A N 1
ATOM 916 C CA . TYR A 1 115 ? 6.974 10.031 2.831 1.00 83.19 11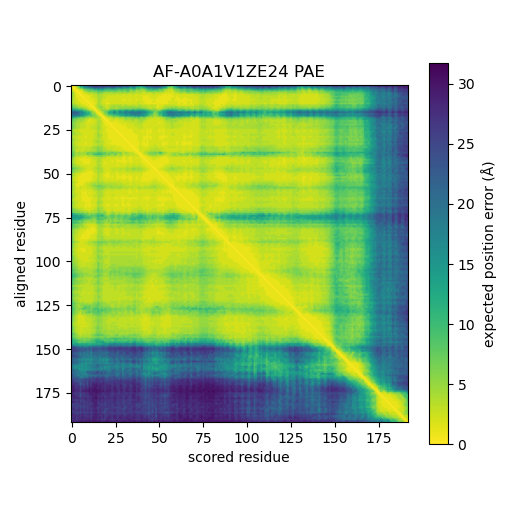5 TYR A CA 1
ATOM 917 C C . TYR A 1 115 ? 8.048 8.982 2.534 1.00 83.19 115 TYR A C 1
ATOM 919 O O . TYR A 1 115 ? 7.904 7.827 2.918 1.00 83.19 115 TYR A O 1
ATOM 927 N N . SER A 1 116 ? 9.163 9.403 1.935 1.00 76.19 116 SER A N 1
ATOM 928 C CA . SER A 1 116 ? 10.269 8.520 1.551 1.00 76.19 116 SER A CA 1
ATOM 929 C C . SER A 1 116 ? 10.856 7.765 2.739 1.00 76.19 116 SER A C 1
ATOM 931 O O . SER A 1 11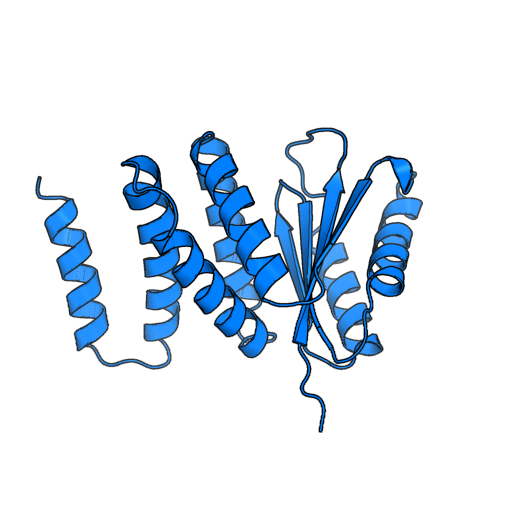6 ? 11.072 6.558 2.664 1.00 76.19 116 SER A O 1
ATOM 933 N N . LYS A 1 117 ? 11.064 8.456 3.868 1.00 77.69 117 LYS A N 1
ATOM 934 C CA . LYS A 1 117 ? 11.562 7.833 5.100 1.00 77.69 117 LYS A CA 1
ATOM 935 C C . LYS A 1 117 ? 10.574 6.799 5.650 1.00 77.69 117 LYS A C 1
ATOM 937 O O . LYS A 1 117 ? 10.989 5.717 6.060 1.00 77.69 117 LYS A O 1
ATOM 942 N N . SER A 1 118 ? 9.281 7.129 5.662 1.00 82.81 118 SER A N 1
ATOM 943 C CA . SER A 1 118 ? 8.221 6.225 6.125 1.00 82.81 118 SER A CA 1
ATOM 944 C C . SER A 1 118 ? 8.085 4.996 5.224 1.00 82.81 118 SER A C 1
ATOM 946 O O . SER A 1 118 ? 7.975 3.880 5.732 1.00 82.81 118 SER A O 1
ATOM 948 N N . LEU A 1 119 ? 8.149 5.190 3.905 1.00 84.19 119 LEU A N 1
ATOM 949 C CA . LEU A 1 119 ? 8.106 4.120 2.918 1.00 84.19 119 LEU A CA 1
ATOM 950 C C . LEU A 1 119 ? 9.301 3.176 3.084 1.00 84.19 119 LEU A C 1
ATOM 952 O O . LEU A 1 119 ? 9.100 1.983 3.273 1.00 84.19 119 LEU A O 1
ATOM 956 N N . ALA A 1 120 ? 10.530 3.703 3.102 1.00 77.81 120 ALA A N 1
ATOM 957 C CA . ALA A 1 120 ? 11.736 2.887 3.257 1.00 77.81 120 ALA A CA 1
ATOM 958 C C . ALA A 1 120 ? 11.727 2.062 4.548 1.00 77.81 120 ALA A C 1
ATOM 960 O O . ALA A 1 120 ? 12.061 0.879 4.535 1.00 77.81 120 ALA A O 1
ATOM 961 N N . HIS A 1 121 ? 11.306 2.670 5.660 1.00 81.75 121 HIS A N 1
ATOM 962 C CA . HIS A 1 121 ? 11.197 1.967 6.934 1.00 81.75 121 HIS A CA 1
ATOM 963 C C . HIS A 1 121 ? 10.215 0.788 6.860 1.00 81.75 121 HIS A C 1
ATOM 965 O O . HIS A 1 121 ? 10.528 -0.303 7.328 1.00 81.75 121 HIS A O 1
ATOM 971 N N . GLN A 1 122 ? 9.048 0.988 6.244 1.00 85.75 122 GLN A N 1
ATOM 972 C CA . GLN A 1 122 ? 8.047 -0.070 6.095 1.00 85.75 122 GLN A CA 1
ATOM 973 C C . GLN A 1 122 ? 8.505 -1.167 5.140 1.00 85.75 122 GLN A C 1
ATOM 975 O O . GLN A 1 122 ? 8.372 -2.339 5.472 1.00 85.75 122 GLN A O 1
ATOM 980 N N . ILE A 1 123 ? 9.105 -0.803 4.005 1.00 82.25 123 ILE A N 1
ATOM 981 C CA . ILE A 1 123 ? 9.673 -1.768 3.061 1.00 82.25 123 ILE A CA 1
ATOM 982 C C . ILE A 1 123 ? 10.706 -2.653 3.760 1.00 82.25 123 ILE A C 1
ATOM 984 O O . ILE A 1 123 ? 10.600 -3.872 3.681 1.00 82.25 123 ILE A O 1
ATOM 988 N N . LYS A 1 124 ? 11.630 -2.068 4.533 1.00 79.19 124 LYS A N 1
ATOM 989 C CA . LYS A 1 124 ? 12.626 -2.834 5.294 1.00 79.19 124 LYS A CA 1
ATOM 990 C C . LYS A 1 124 ? 11.984 -3.814 6.283 1.00 79.19 124 LYS A C 1
ATOM 992 O O . LYS A 1 124 ? 12.405 -4.963 6.369 1.00 79.19 124 LYS A O 1
ATOM 997 N N . ASN A 1 125 ? 10.962 -3.378 7.018 1.00 80.00 125 ASN A N 1
ATOM 998 C CA . ASN A 1 125 ? 10.317 -4.210 8.038 1.00 80.00 125 ASN A CA 1
ATOM 999 C C . ASN A 1 125 ? 9.442 -5.324 7.443 1.00 80.00 125 ASN A C 1
ATOM 1001 O O . ASN A 1 125 ? 9.303 -6.382 8.053 1.00 80.00 125 ASN A O 1
ATOM 1005 N N . TYR A 1 126 ? 8.848 -5.091 6.271 1.00 80.75 126 TYR A N 1
ATOM 1006 C CA . TYR A 1 126 ? 7.929 -6.027 5.619 1.00 80.75 126 TYR A CA 1
ATOM 1007 C C . TYR A 1 126 ? 8.546 -6.767 4.425 1.00 80.75 126 TYR A C 1
ATOM 1009 O O . TYR A 1 126 ? 7.824 -7.499 3.751 1.00 80.75 126 TYR A O 1
ATOM 1017 N N . TYR A 1 127 ? 9.861 -6.642 4.203 1.00 75.88 127 TYR A N 1
ATOM 1018 C CA . TYR A 1 127 ? 10.573 -7.298 3.102 1.00 75.88 127 TYR A CA 1
ATOM 1019 C C . TYR A 1 127 ? 10.428 -8.818 3.129 1.00 75.88 127 TYR A C 1
ATOM 1021 O O . TYR A 1 127 ? 9.800 -9.391 2.247 1.00 75.88 127 TYR A O 1
ATOM 1029 N N . LYS A 1 128 ? 10.936 -9.476 4.179 1.00 75.94 128 LYS A N 1
ATOM 1030 C CA . LYS A 1 128 ? 10.878 -10.943 4.320 1.00 75.94 128 LYS A CA 1
ATOM 1031 C C . LYS A 1 128 ? 9.471 -11.536 4.121 1.00 75.94 128 LYS A C 1
ATOM 1033 O O . LYS A 1 128 ? 9.360 -12.517 3.396 1.00 75.94 128 LYS A O 1
ATOM 1038 N N . PRO A 1 129 ? 8.396 -10.990 4.726 1.00 77.94 129 PRO A N 1
ATOM 1039 C CA . PRO A 1 129 ? 7.057 -11.568 4.589 1.00 77.94 129 PRO A CA 1
ATOM 1040 C C . PRO A 1 129 ? 6.303 -11.208 3.294 1.00 77.94 129 PRO A C 1
ATOM 1042 O O . PRO A 1 129 ? 5.164 -11.665 3.152 1.00 77.94 129 PRO A O 1
ATOM 1045 N N . SER A 1 130 ? 6.860 -10.360 2.419 1.00 84.00 130 SER A N 1
ATOM 1046 C CA . SER A 1 130 ? 6.190 -9.858 1.204 1.00 84.00 130 SER A CA 1
ATOM 1047 C C . SER A 1 130 ? 7.196 -9.528 0.084 1.00 84.00 130 SER A C 1
ATOM 1049 O O . SER A 1 130 ? 7.052 -8.519 -0.612 1.00 84.00 130 SER A O 1
ATOM 1051 N N . SER A 1 131 ? 8.271 -10.313 -0.039 1.00 83.00 131 SER A N 1
ATOM 1052 C CA . SER A 1 131 ? 9.414 -9.987 -0.904 1.00 83.00 131 SER A CA 1
ATOM 1053 C C . SER A 1 131 ? 9.025 -9.961 -2.380 1.00 83.00 131 SER A C 1
ATOM 1055 O O . SER A 1 131 ? 9.491 -9.089 -3.111 1.00 83.00 131 SER A O 1
ATOM 1057 N N . THR A 1 132 ? 8.116 -10.841 -2.806 1.00 87.06 132 THR A N 1
ATOM 1058 C CA . THR A 1 132 ? 7.602 -10.883 -4.181 1.00 87.06 132 THR A CA 1
ATOM 1059 C C . THR A 1 132 ? 6.891 -9.578 -4.533 1.00 87.06 132 THR A C 1
ATOM 1061 O O . THR A 1 132 ? 7.259 -8.915 -5.504 1.00 87.06 132 THR A O 1
ATOM 1064 N N . LEU A 1 133 ? 5.922 -9.158 -3.708 1.00 89.12 133 LEU A N 1
ATOM 1065 C CA . LEU A 1 133 ? 5.227 -7.877 -3.883 1.00 89.12 133 LEU A CA 1
ATOM 1066 C C . LEU A 1 133 ? 6.187 -6.690 -3.867 1.00 89.12 133 LEU A C 1
ATOM 1068 O O . LEU A 1 133 ? 6.074 -5.786 -4.693 1.00 89.12 133 LEU A O 1
ATOM 1072 N N . ILE A 1 134 ? 7.121 -6.670 -2.919 1.00 86.88 134 ILE A N 1
ATOM 1073 C CA . ILE A 1 134 ? 8.043 -5.547 -2.766 1.00 86.88 134 ILE A CA 1
ATOM 1074 C C . ILE A 1 134 ? 8.973 -5.435 -3.973 1.00 86.88 134 ILE A C 1
ATOM 1076 O O . ILE A 1 134 ? 9.171 -4.330 -4.471 1.00 86.88 134 ILE A O 1
ATOM 1080 N N . ASN A 1 135 ? 9.498 -6.548 -4.480 1.00 84.56 135 ASN A N 1
ATOM 1081 C CA . ASN A 1 135 ? 10.369 -6.540 -5.653 1.00 84.56 135 ASN A CA 1
ATOM 1082 C C . ASN A 1 135 ? 9.635 -6.049 -6.905 1.00 84.56 135 ASN A C 1
ATOM 1084 O O . ASN A 1 135 ? 10.172 -5.210 -7.634 1.00 84.56 135 ASN A O 1
ATOM 1088 N N . GLU A 1 136 ? 8.389 -6.484 -7.110 1.00 88.25 136 GLU A N 1
ATOM 1089 C CA . GLU A 1 136 ? 7.555 -6.003 -8.217 1.00 88.25 136 GLU A CA 1
ATOM 1090 C C . GLU A 1 136 ? 7.297 -4.490 -8.110 1.00 88.25 136 GLU A C 1
ATOM 1092 O O . GLU A 1 136 ? 7.449 -3.746 -9.083 1.00 88.25 136 GLU A O 1
ATOM 1097 N N . LEU A 1 137 ? 6.981 -4.002 -6.907 1.00 88.06 137 LEU A N 1
ATOM 1098 C CA . LEU A 1 137 ? 6.751 -2.578 -6.661 1.00 88.06 137 LEU A CA 1
ATOM 1099 C C . LEU A 1 137 ? 8.011 -1.739 -6.862 1.00 88.06 137 LEU A C 1
ATOM 1101 O O . LEU A 1 137 ? 7.944 -0.694 -7.505 1.00 88.06 137 LEU A O 1
ATOM 1105 N N . LEU A 1 138 ? 9.164 -2.188 -6.361 1.00 83.19 138 LEU A N 1
ATOM 1106 C CA . LEU A 1 138 ? 10.437 -1.494 -6.559 1.00 83.19 138 LEU A CA 1
ATOM 1107 C C . LEU A 1 138 ? 10.808 -1.424 -8.045 1.00 83.19 138 LEU A C 1
ATOM 1109 O O . LEU A 1 138 ? 11.266 -0.376 -8.505 1.00 83.19 138 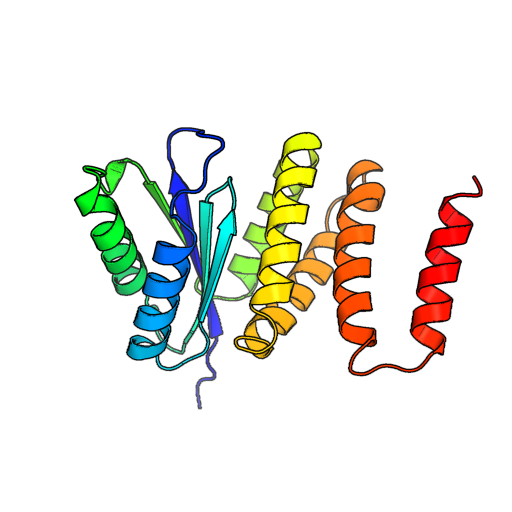LEU A O 1
ATOM 1113 N N . SER A 1 139 ? 10.572 -2.502 -8.798 1.00 82.56 139 SER A N 1
ATOM 1114 C CA . SER A 1 139 ? 10.768 -2.536 -10.251 1.00 82.56 139 SER A CA 1
ATOM 1115 C C . SER A 1 139 ? 9.880 -1.507 -10.959 1.00 82.56 139 SER A C 1
ATOM 1117 O O . SER A 1 139 ? 10.373 -0.660 -11.712 1.00 82.56 139 SER A O 1
ATOM 1119 N N . LEU A 1 140 ? 8.581 -1.501 -10.641 1.00 85.06 140 LEU A N 1
ATOM 1120 C CA . LEU A 1 140 ? 7.611 -0.553 -11.189 1.00 85.06 140 LEU A CA 1
ATOM 1121 C C . LEU A 1 140 ? 7.983 0.894 -10.850 1.00 85.06 140 LEU A C 1
ATOM 1123 O O . LEU A 1 140 ? 8.044 1.745 -11.737 1.00 85.06 140 LEU A O 1
ATOM 1127 N N . TRP A 1 141 ? 8.281 1.187 -9.584 1.00 82.75 141 TRP A N 1
ATOM 1128 C CA . TRP A 1 141 ? 8.653 2.531 -9.149 1.00 82.75 141 TRP A CA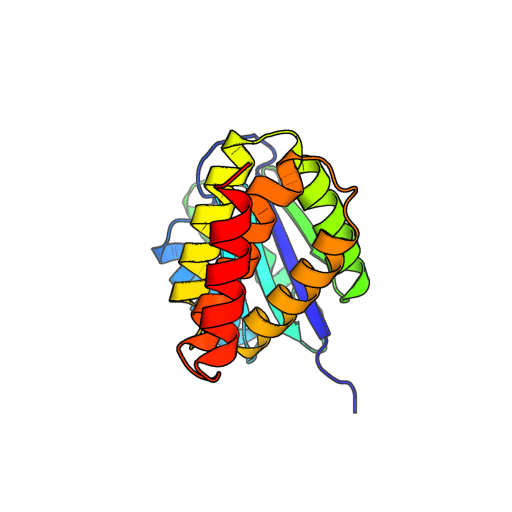 1
ATOM 1129 C C . TRP A 1 141 ? 9.935 3.006 -9.823 1.00 82.75 141 TRP A C 1
ATOM 1131 O O . TRP A 1 141 ? 9.978 4.146 -10.278 1.00 82.75 141 TRP A O 1
ATOM 1141 N N . LYS A 1 142 ? 10.952 2.145 -9.948 1.00 76.81 142 LYS A N 1
ATOM 1142 C CA . LYS A 1 142 ? 12.197 2.472 -10.655 1.00 76.81 142 LYS A CA 1
ATOM 1143 C C . LYS A 1 142 ? 11.919 2.870 -12.104 1.00 76.81 142 LYS A C 1
ATOM 1145 O O . LYS A 1 142 ? 12.419 3.902 -12.545 1.00 76.81 142 LYS A O 1
ATOM 1150 N N . MET A 1 143 ? 11.104 2.098 -12.826 1.00 77.44 143 MET A N 1
ATOM 1151 C CA . MET A 1 143 ? 10.746 2.410 -14.214 1.00 77.44 143 MET A CA 1
ATOM 1152 C C . MET A 1 143 ? 10.010 3.747 -14.340 1.00 77.44 143 MET A C 1
ATOM 1154 O O . MET A 1 143 ? 10.337 4.544 -15.217 1.00 77.44 143 MET A O 1
ATOM 1158 N N . GLU A 1 144 ? 9.038 4.013 -13.470 1.00 77.62 144 GLU A N 1
ATOM 1159 C CA . GLU A 1 144 ? 8.230 5.236 -13.554 1.00 77.62 144 GLU A CA 1
ATOM 1160 C C . GLU A 1 144 ? 8.975 6.485 -13.079 1.00 77.62 144 GLU A C 1
ATOM 1162 O O . GLU A 1 144 ? 8.743 7.582 -13.587 1.00 77.62 144 GLU A O 1
ATOM 1167 N N . LEU A 1 145 ? 9.919 6.330 -12.152 1.00 70.88 145 LEU A N 1
ATOM 1168 C CA . LEU A 1 145 ? 10.762 7.424 -11.678 1.00 70.88 145 LEU A CA 1
ATOM 1169 C C . LEU A 1 145 ? 11.783 7.873 -12.723 1.00 70.88 145 LEU A C 1
ATOM 1171 O O . LEU A 1 145 ? 12.027 9.070 -12.830 1.00 70.88 145 LEU A O 1
ATOM 1175 N N . ILE A 1 146 ? 12.311 6.951 -13.535 1.00 67.25 146 ILE A N 1
ATOM 1176 C CA . ILE A 1 146 ? 13.181 7.284 -14.678 1.00 67.25 146 ILE A CA 1
ATOM 1177 C C . ILE A 1 146 ? 12.410 8.068 -15.754 1.00 67.25 146 ILE A C 1
ATOM 1179 O O . ILE A 1 146 ? 12.978 8.916 -16.431 1.00 67.25 146 ILE A O 1
ATOM 1183 N N . LYS A 1 147 ? 11.108 7.804 -15.915 1.00 66.75 147 LYS A N 1
ATOM 1184 C CA . LYS A 1 147 ? 10.245 8.508 -16.880 1.00 66.75 147 LYS A CA 1
ATOM 1185 C C . LYS A 1 147 ? 9.751 9.865 -16.377 1.00 66.75 147 LYS A C 1
ATOM 1187 O O . LYS A 1 147 ? 9.151 10.618 -17.148 1.00 66.75 147 LYS A O 1
ATOM 1192 N N . ALA A 1 148 ? 9.905 10.167 -15.088 1.00 63.06 148 ALA A N 1
ATOM 1193 C CA . ALA A 1 148 ? 9.522 11.466 -14.557 1.00 63.06 148 ALA A CA 1
ATOM 1194 C C . ALA A 1 148 ? 10.454 12.548 -15.139 1.00 63.06 148 ALA A C 1
ATOM 1196 O O . ALA A 1 148 ? 11.643 12.289 -15.309 1.00 63.06 148 ALA A O 1
ATOM 1197 N N . PRO A 1 149 ? 9.954 13.759 -15.455 1.00 56.84 149 PRO A N 1
ATOM 1198 C CA . PRO A 1 149 ? 10.804 14.819 -15.985 1.00 56.84 149 PRO A CA 1
ATOM 1199 C C . PRO A 1 149 ? 11.950 15.086 -15.007 1.00 56.84 149 PRO A C 1
ATOM 1201 O O . PRO A 1 149 ? 11.677 15.464 -13.867 1.00 56.84 149 PRO A O 1
ATOM 1204 N N . HIS A 1 150 ? 13.199 14.892 -15.438 1.00 54.84 150 HIS A N 1
ATOM 1205 C CA . HIS A 1 150 ? 14.383 15.160 -14.624 1.00 54.84 150 HIS A CA 1
ATOM 1206 C C . HIS A 1 150 ? 14.421 16.643 -14.258 1.00 54.84 150 HIS A C 1
ATOM 1208 O O . HIS A 1 150 ? 14.831 17.502 -15.036 1.00 54.84 150 HIS A O 1
ATOM 1214 N N . ASN A 1 151 ? 13.934 16.952 -13.063 1.00 54.34 151 ASN A N 1
ATOM 1215 C CA . ASN A 1 151 ? 14.249 18.187 -12.383 1.00 54.34 151 ASN A CA 1
ATOM 1216 C C . ASN A 1 151 ? 15.294 17.867 -11.308 1.00 54.34 151 ASN A C 1
ATOM 1218 O O . ASN A 1 151 ? 15.345 16.762 -10.765 1.00 54.34 151 ASN A O 1
ATOM 1222 N N . SER A 1 152 ? 16.133 18.845 -10.981 1.00 53.28 152 SER A N 1
ATOM 1223 C CA . SER A 1 152 ? 17.233 18.677 -10.025 1.00 53.28 152 SER A CA 1
ATOM 1224 C C . SER A 1 152 ? 16.790 18.175 -8.636 1.00 53.28 152 SER A C 1
ATOM 1226 O O . SER A 1 152 ? 17.613 17.664 -7.871 1.00 53.28 152 SER A O 1
ATOM 1228 N N . SER A 1 153 ? 15.497 18.270 -8.293 1.00 52.19 153 SER A N 1
ATOM 1229 C CA . SER A 1 153 ? 14.929 17.779 -7.032 1.00 52.19 153 SER A CA 1
ATOM 1230 C C . SER A 1 153 ? 14.557 16.285 -7.033 1.00 52.19 153 SER A C 1
ATOM 1232 O O . SER A 1 153 ? 14.710 15.640 -5.992 1.00 52.19 153 SER A O 1
ATOM 1234 N N . ILE A 1 154 ? 14.137 15.701 -8.165 1.00 54.66 154 ILE A N 1
ATOM 1235 C CA . ILE A 1 154 ? 13.921 14.245 -8.316 1.00 54.66 154 ILE A CA 1
ATOM 1236 C C . ILE A 1 154 ? 15.249 13.510 -8.164 1.00 54.66 154 ILE A C 1
ATOM 1238 O O . ILE A 1 154 ? 15.382 12.624 -7.313 1.00 54.66 154 ILE A O 1
ATOM 1242 N N . ASP A 1 155 ? 16.261 13.945 -8.911 1.00 57.41 155 ASP A N 1
ATOM 1243 C CA . ASP A 1 155 ? 17.551 13.262 -8.962 1.00 57.41 155 ASP A CA 1
ATOM 1244 C C . ASP A 1 155 ? 18.306 13.337 -7.625 1.00 57.41 155 ASP A C 1
ATOM 1246 O O . ASP A 1 155 ? 19.139 12.485 -7.321 1.00 57.41 155 ASP A O 1
ATOM 1250 N N . SER A 1 156 ? 18.060 14.359 -6.799 1.00 57.12 156 SER A N 1
ATOM 1251 C CA . SER A 1 156 ? 18.725 14.547 -5.495 1.00 57.12 156 SER A CA 1
ATOM 1252 C C . SER A 1 156 ? 18.053 13.850 -4.320 1.00 57.12 156 SER A C 1
ATOM 1254 O O . SER A 1 156 ? 18.711 13.664 -3.300 1.00 57.12 156 SER A O 1
ATOM 1256 N N . THR A 1 157 ? 16.795 13.409 -4.445 1.00 55.38 157 THR A N 1
ATOM 1257 C CA . THR A 1 157 ? 16.066 12.833 -3.299 1.00 55.38 157 THR A CA 1
ATOM 1258 C C . THR A 1 157 ? 15.458 11.453 -3.577 1.00 55.38 157 THR A C 1
ATOM 1260 O O . THR A 1 157 ? 15.529 10.585 -2.709 1.00 55.38 157 THR A O 1
ATOM 1263 N N . LEU A 1 158 ? 14.907 11.202 -4.774 1.00 57.50 158 LEU A N 1
ATOM 1264 C CA . LEU A 1 158 ? 14.347 9.889 -5.152 1.00 57.50 158 LEU A CA 1
ATOM 1265 C C . LEU A 1 158 ? 15.436 8.890 -5.512 1.00 57.50 158 LEU A C 1
ATOM 1267 O O . LEU A 1 158 ? 15.385 7.741 -5.091 1.00 57.50 158 LEU A O 1
ATOM 1271 N N . LEU A 1 159 ? 16.438 9.340 -6.260 1.00 62.53 159 LEU A N 1
ATOM 1272 C CA . LEU A 1 159 ? 17.534 8.493 -6.715 1.00 62.53 159 LEU A CA 1
ATOM 1273 C C . LEU A 1 159 ? 18.335 7.895 -5.544 1.00 62.53 159 LEU A C 1
ATOM 1275 O O . LEU A 1 159 ? 18.494 6.680 -5.536 1.00 62.53 159 LEU A O 1
ATOM 1279 N N . PRO A 1 160 ? 18.725 8.656 -4.499 1.00 61.75 160 PRO A N 1
ATOM 1280 C CA . PRO A 1 160 ? 19.351 8.084 -3.305 1.00 61.75 160 PRO A CA 1
ATOM 1281 C C . PRO A 1 160 ? 18.444 7.122 -2.529 1.00 61.75 160 PRO A C 1
ATOM 1283 O O . PRO A 1 160 ? 18.936 6.154 -1.961 1.00 61.75 160 PRO A O 1
ATOM 1286 N N . LEU A 1 161 ? 17.126 7.352 -2.511 1.00 58.53 161 LEU A N 1
ATOM 1287 C CA . LEU A 1 161 ? 16.162 6.451 -1.873 1.00 58.53 161 LEU A CA 1
ATOM 1288 C C . LEU A 1 161 ? 16.083 5.121 -2.628 1.00 58.53 161 LEU A C 1
ATOM 1290 O O . LEU A 1 161 ? 16.258 4.072 -2.019 1.00 58.53 161 LEU A O 1
ATOM 1294 N N . ILE A 1 162 ? 15.878 5.164 -3.947 1.00 59.72 162 ILE A N 1
ATOM 1295 C CA . ILE A 1 162 ? 15.871 3.973 -4.805 1.00 59.72 162 ILE A CA 1
ATOM 1296 C C . ILE A 1 162 ? 17.214 3.257 -4.689 1.00 59.72 162 ILE A C 1
ATOM 1298 O O . ILE A 1 162 ? 17.223 2.059 -4.448 1.00 59.72 162 ILE A O 1
ATOM 1302 N N . MET A 1 163 ? 18.328 3.993 -4.782 1.00 59.66 163 MET A N 1
ATOM 1303 C CA . MET A 1 163 ? 19.680 3.455 -4.645 1.00 59.66 163 MET A CA 1
ATOM 1304 C C . MET A 1 163 ? 19.901 2.810 -3.279 1.00 59.66 163 MET A C 1
ATOM 1306 O O . MET A 1 163 ? 20.454 1.721 -3.233 1.00 59.66 163 MET A O 1
ATOM 1310 N N . SER A 1 164 ? 19.429 3.416 -2.184 1.00 55.84 164 SER A N 1
ATOM 1311 C CA . SER A 1 164 ? 19.515 2.821 -0.844 1.00 55.84 164 SER A CA 1
ATOM 1312 C C . SER A 1 164 ? 18.687 1.546 -0.723 1.00 55.84 164 SER A C 1
ATOM 1314 O O . SER A 1 164 ? 19.143 0.589 -0.116 1.00 55.84 164 SER A O 1
ATOM 1316 N N . LEU A 1 165 ? 17.508 1.497 -1.347 1.00 52.94 165 LEU A N 1
ATOM 1317 C CA . LEU A 1 165 ? 16.633 0.328 -1.314 1.00 52.94 165 LEU A CA 1
ATOM 1318 C C . LEU A 1 165 ? 17.167 -0.789 -2.217 1.00 52.94 165 LEU A C 1
ATOM 1320 O O . LEU A 1 165 ? 17.078 -1.953 -1.852 1.00 52.94 165 LEU A O 1
ATOM 1324 N N . THR A 1 166 ? 17.806 -0.454 -3.341 1.00 54.50 166 THR A N 1
ATOM 1325 C CA . THR A 1 166 ? 18.540 -1.426 -4.163 1.00 54.50 166 THR A CA 1
ATOM 1326 C C . THR A 1 166 ? 19.869 -1.850 -3.532 1.00 54.50 166 THR A C 1
ATOM 1328 O O . THR A 1 166 ? 20.259 -2.992 -3.709 1.00 54.50 166 THR A O 1
ATOM 1331 N N . ALA A 1 167 ? 20.545 -0.984 -2.767 1.00 47.56 167 ALA A N 1
ATOM 1332 C CA . ALA A 1 167 ? 21.772 -1.308 -2.030 1.00 47.56 167 ALA A CA 1
ATOM 1333 C C . ALA A 1 167 ? 21.491 -2.200 -0.813 1.00 47.56 167 ALA A C 1
ATOM 1335 O O . ALA A 1 167 ? 22.214 -3.160 -0.581 1.00 47.56 167 ALA A O 1
ATOM 1336 N N . SER A 1 168 ? 20.386 -1.972 -0.098 1.00 46.00 168 SER A N 1
ATOM 1337 C CA . SER A 1 168 ? 19.905 -2.894 0.940 1.00 46.00 168 SER A CA 1
ATOM 1338 C C . SER A 1 168 ? 19.451 -4.250 0.381 1.00 46.00 168 SER A C 1
ATOM 1340 O O . SER A 1 168 ? 19.405 -5.214 1.133 1.00 46.00 168 SER A O 1
ATOM 1342 N N . ASN A 1 169 ? 19.155 -4.340 -0.922 1.00 45.53 169 ASN A N 1
ATOM 1343 C CA . ASN A 1 169 ? 18.920 -5.610 -1.620 1.00 45.53 169 ASN A CA 1
ATOM 1344 C C . ASN A 1 169 ? 20.225 -6.282 -2.101 1.00 45.53 169 ASN A C 1
ATOM 1346 O O . ASN A 1 169 ? 20.204 -7.461 -2.434 1.00 45.53 169 ASN A O 1
ATOM 1350 N N . ILE A 1 170 ? 21.350 -5.556 -2.149 1.00 39.97 170 ILE A N 1
ATOM 1351 C CA . ILE A 1 170 ? 22.673 -6.085 -2.530 1.00 39.97 170 ILE A CA 1
ATOM 1352 C C . ILE A 1 170 ? 23.371 -6.741 -1.331 1.00 39.97 170 ILE A C 1
ATOM 1354 O O . ILE A 1 170 ? 24.078 -7.728 -1.521 1.00 39.97 170 ILE A O 1
ATOM 1358 N N . GLU A 1 171 ? 23.120 -6.267 -0.104 1.00 41.72 171 GLU A N 1
ATOM 1359 C CA . GLU A 1 171 ? 23.716 -6.848 1.112 1.00 41.72 171 GLU A CA 1
ATOM 1360 C C . GLU A 1 171 ? 23.317 -8.317 1.360 1.00 41.72 171 GLU A C 1
ATOM 1362 O O . GLU A 1 171 ? 24.060 -9.024 2.038 1.00 41.72 171 GLU A O 1
ATOM 1367 N N . GLU A 1 172 ? 22.204 -8.808 0.797 1.00 44.16 172 GLU A N 1
ATOM 1368 C CA . GLU A 1 172 ? 21.831 -10.230 0.897 1.00 44.16 172 GLU A CA 1
ATOM 1369 C C . GLU A 1 172 ? 22.093 -11.051 -0.387 1.00 44.16 172 GLU A C 1
ATOM 1371 O O . GLU A 1 172 ? 22.077 -12.274 -0.281 1.00 44.16 172 GLU A O 1
ATOM 1376 N N . ASP A 1 173 ? 22.394 -10.458 -1.563 1.00 43.59 173 ASP A N 1
ATOM 1377 C CA . ASP A 1 173 ? 22.575 -11.265 -2.795 1.00 43.59 173 ASP A CA 1
ATOM 1378 C C . ASP A 1 173 ? 23.432 -10.670 -3.948 1.00 43.59 173 ASP A C 1
ATOM 1380 O O . ASP A 1 173 ? 23.270 -11.070 -5.104 1.00 43.59 173 ASP A O 1
ATOM 1384 N N . SER A 1 174 ? 24.350 -9.703 -3.752 1.00 37.94 174 SER A N 1
ATOM 1385 C CA . SER A 1 174 ? 25.230 -9.286 -4.875 1.00 37.94 174 SER A CA 1
ATOM 1386 C C . SER A 1 174 ? 26.652 -8.848 -4.513 1.00 37.94 174 SER A C 1
ATOM 1388 O O . SER A 1 174 ? 26.913 -8.143 -3.550 1.00 37.94 174 SER A O 1
ATOM 1390 N N . GLN A 1 175 ? 27.579 -9.276 -5.371 1.00 50.44 175 GLN A N 1
ATOM 1391 C CA . GLN A 1 175 ? 29.032 -9.137 -5.297 1.00 50.44 175 GLN A CA 1
ATOM 1392 C C . GLN A 1 175 ? 29.567 -7.721 -4.964 1.00 50.44 175 GLN A C 1
ATOM 1394 O O . GLN A 1 175 ? 28.996 -6.722 -5.411 1.00 50.44 175 GLN A O 1
ATOM 1399 N N . PRO A 1 176 ? 30.761 -7.637 -4.331 1.00 47.03 176 PRO A N 1
ATOM 1400 C CA . PRO A 1 176 ? 31.424 -6.397 -3.879 1.00 47.03 176 PRO A CA 1
ATOM 1401 C C . PRO A 1 176 ? 31.634 -5.318 -4.958 1.00 47.03 176 PRO A C 1
ATOM 1403 O O . PRO A 1 176 ? 31.882 -4.154 -4.649 1.00 47.03 176 PRO A O 1
ATOM 1406 N N . VAL A 1 177 ? 31.513 -5.679 -6.235 1.00 44.94 177 VAL A N 1
ATOM 1407 C CA . VAL A 1 177 ? 31.639 -4.765 -7.376 1.00 44.94 177 VAL A CA 1
ATOM 1408 C C . VAL A 1 177 ? 30.465 -3.782 -7.454 1.00 44.94 177 VAL A C 1
ATOM 1410 O O . VAL A 1 177 ? 30.667 -2.614 -7.777 1.00 44.94 177 VAL A O 1
ATOM 1413 N N . VAL A 1 178 ? 29.241 -4.209 -7.128 1.00 42.50 178 VAL A N 1
ATOM 1414 C CA . VAL A 1 178 ? 28.057 -3.337 -7.244 1.00 42.50 178 VAL A CA 1
ATOM 1415 C C . VAL A 1 178 ? 28.027 -2.301 -6.115 1.00 42.50 178 VAL A C 1
ATOM 1417 O O . VAL A 1 178 ? 27.721 -1.134 -6.357 1.00 42.50 178 VAL A O 1
ATOM 1420 N N . GLU A 1 179 ? 28.439 -2.686 -4.905 1.00 48.31 179 GLU A N 1
ATOM 1421 C CA . GLU A 1 179 ? 28.655 -1.751 -3.793 1.00 48.31 179 GLU A CA 1
ATOM 1422 C C . GLU A 1 179 ? 29.741 -0.713 -4.101 1.00 48.31 179 GLU A C 1
ATOM 1424 O O . GLU A 1 179 ? 29.566 0.470 -3.794 1.00 48.31 179 GLU A O 1
ATOM 1429 N N . ALA A 1 180 ? 30.843 -1.132 -4.735 1.00 49.06 180 ALA A N 1
ATOM 1430 C CA . ALA A 1 180 ? 31.916 -0.227 -5.137 1.00 49.06 180 ALA A CA 1
ATOM 1431 C C . ALA A 1 180 ? 31.421 0.821 -6.149 1.00 49.06 180 ALA A C 1
ATOM 1433 O O . ALA A 1 180 ? 31.666 2.011 -5.960 1.00 49.06 180 ALA A O 1
ATOM 1434 N N . LEU A 1 181 ? 30.636 0.403 -7.147 1.00 45.97 181 LEU A N 1
ATOM 1435 C CA . LEU A 1 181 ? 30.073 1.298 -8.164 1.00 45.97 181 LEU A CA 1
ATOM 1436 C C . LEU A 1 181 ? 29.040 2.279 -7.586 1.00 45.97 181 LEU A C 1
ATOM 1438 O O . LEU A 1 181 ? 29.021 3.450 -7.965 1.00 45.97 181 LEU A O 1
ATOM 1442 N N . ILE A 1 182 ? 28.201 1.841 -6.639 1.00 50.28 182 ILE A N 1
ATOM 1443 C CA . ILE A 1 182 ? 27.245 2.729 -5.955 1.00 50.28 182 ILE A CA 1
ATOM 1444 C C . ILE A 1 182 ? 27.989 3.745 -5.076 1.00 50.28 182 ILE A C 1
ATOM 1446 O O . ILE A 1 182 ? 27.635 4.927 -5.072 1.00 50.28 182 ILE A O 1
ATOM 1450 N N . ARG A 1 183 ? 29.038 3.320 -4.357 1.00 56.28 183 ARG A N 1
ATOM 1451 C CA . ARG A 1 183 ? 29.873 4.229 -3.555 1.00 56.28 183 ARG A CA 1
ATOM 1452 C C . ARG A 1 183 ? 30.603 5.255 -4.413 1.00 56.28 183 ARG A C 1
ATOM 1454 O O . ARG A 1 183 ? 30.647 6.419 -4.027 1.00 56.28 183 ARG A O 1
ATOM 1461 N N . GLU A 1 184 ? 31.140 4.845 -5.554 1.00 52.94 184 GLU A N 1
ATOM 1462 C CA . GLU A 1 184 ? 31.875 5.724 -6.466 1.00 52.94 184 GLU A CA 1
ATOM 1463 C C . GLU A 1 184 ? 30.947 6.739 -7.154 1.00 52.94 184 GLU A C 1
ATOM 1465 O O . GLU A 1 184 ? 31.238 7.934 -7.196 1.00 52.94 184 GLU A O 1
ATOM 1470 N N . ALA A 1 185 ? 29.753 6.313 -7.575 1.00 47.97 185 ALA A N 1
ATOM 1471 C CA . ALA A 1 185 ? 28.736 7.223 -8.105 1.00 47.97 185 ALA A CA 1
ATOM 1472 C C . ALA A 1 185 ? 28.267 8.256 -7.059 1.00 47.97 185 ALA A C 1
ATOM 1474 O O . ALA A 1 185 ? 27.974 9.408 -7.389 1.00 47.97 185 ALA A O 1
ATOM 1475 N N . MET A 1 186 ? 28.211 7.860 -5.784 1.00 48.56 186 MET A N 1
ATOM 1476 C CA . MET A 1 186 ? 27.853 8.743 -4.671 1.00 48.56 186 MET A CA 1
ATOM 1477 C C . MET A 1 186 ? 28.993 9.698 -4.283 1.00 48.56 186 MET A C 1
ATOM 1479 O O . MET A 1 186 ? 28.716 10.838 -3.910 1.00 48.56 186 MET A O 1
ATOM 1483 N N . SER A 1 187 ? 30.260 9.279 -4.379 1.00 57.75 187 SER A N 1
ATOM 1484 C CA . SER A 1 187 ? 31.410 10.141 -4.075 1.00 57.75 187 SER A CA 1
ATOM 1485 C C . SER A 1 187 ? 31.628 11.204 -5.151 1.00 57.75 187 SER A C 1
ATOM 1487 O O . SER A 1 187 ? 31.809 12.371 -4.809 1.00 57.75 187 SER A O 1
ATOM 1489 N N . MET A 1 188 ? 31.497 10.845 -6.432 1.00 52.78 188 MET A N 1
ATOM 1490 C CA . MET A 1 188 ? 31.627 11.780 -7.558 1.00 52.78 188 MET A CA 1
ATOM 1491 C C . MET A 1 188 ? 30.600 12.916 -7.519 1.00 52.78 188 MET A C 1
ATOM 1493 O O . MET A 1 188 ? 30.866 14.021 -7.986 1.00 52.78 188 MET A O 1
ATOM 1497 N N . ARG A 1 189 ? 29.430 12.674 -6.923 1.00 43.41 189 ARG A N 1
ATOM 1498 C CA . ARG A 1 189 ? 28.373 13.679 -6.787 1.00 43.41 189 ARG A CA 1
ATOM 1499 C C . ARG A 1 189 ? 28.655 14.728 -5.707 1.00 43.41 189 ARG A C 1
ATOM 1501 O O . ARG A 1 189 ? 28.132 15.831 -5.796 1.00 43.41 189 ARG A O 1
ATOM 1508 N N . ASN A 1 190 ? 29.472 14.396 -4.709 1.00 45.06 190 ASN A N 1
ATOM 1509 C CA . ASN A 1 190 ? 29.839 15.298 -3.611 1.00 45.06 190 ASN A CA 1
ATOM 1510 C C . ASN A 1 190 ? 31.129 16.089 -3.895 1.00 45.06 190 ASN A C 1
ATOM 1512 O O . ASN A 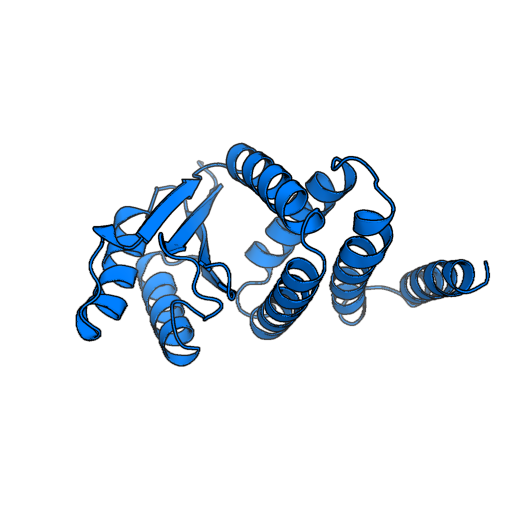1 190 ? 31.590 16.830 -3.031 1.00 45.06 190 ASN A O 1
ATOM 1516 N N . SER A 1 191 ? 31.741 15.890 -5.066 1.00 43.62 191 SER A N 1
ATOM 1517 C CA . SER A 1 191 ? 32.992 16.541 -5.481 1.00 43.62 191 SER A CA 1
ATOM 1518 C C . SER A 1 191 ? 32.798 17.689 -6.483 1.00 43.62 191 SER A C 1
ATOM 1520 O O . SER A 1 191 ? 33.797 18.208 -6.972 1.00 43.62 191 SER A O 1
ATOM 1522 N N . ASN A 1 192 ? 31.551 18.094 -6.760 1.00 37.56 192 ASN A N 1
ATOM 1523 C CA . ASN A 1 192 ? 31.204 19.266 -7.576 1.00 37.56 192 ASN A CA 1
ATOM 1524 C C . ASN A 1 192 ? 30.427 20.297 -6.758 1.00 37.56 192 ASN A C 1
ATOM 1526 O O . ASN A 1 192 ? 29.416 19.898 -6.135 1.00 37.56 192 ASN A O 1
#

Sequence (192 aa):
METPELKVVSIYSKGYKKQLLISSSEVITLTSFLKGVIKNEVLVINTNLGVDIYYFAMVDHTNLIVDTFLLLKTSNGQNREEFIIKSLNHQQAIASETQRFFAKLVKNPLLFKSYSKSLAHQIKNYYKPSSTLINELLSLWKMELIKAPHNSSIDSTLLPLIMSLTASNIEEDSQPVVEALIREAMSMRNSN

Radius of gyration: 17.63 Å; Cα contacts (8 Å, |Δi|>4): 205; chains: 1; bounding box: 51×40×33 Å

pLDDT: mean 78.42, std 17.17, range [37.56, 97.81]

Secondary structure (DSSP, 8-state):
---PEEEEEEEEESS--SS-SS-HHHHHHHHHHHHHHH-S-EEEEEETTEEEEEEEESS--HHHHHHHHHHHHHTTT--GGGEEEEEE-SHHHHHHHHHHHHHHHHT-HHHHHHHHHHHHHHHHHHTGGGHHHHHHHHHHHHHHHHTS---HHHHHHHHHHHHHHHHHTTTTT--HHHHHHHHHHHHHHT--

Foldseek 3Di:
DDFWAKKKKWKFFPDQDQDWPDDPVLLVVLLVVCCVVQVFHWAWQIGSGTIMIITTDPDDCRVVSLVSSVVRCVVVVDDPVRMDIDMDRHLVSVLVVLLVVVLVVLVPLVSVQRSLVSRLVSCVVCCVVRVVRSVVVLVSNVVSLVVHPDDVSSCVRVVVSSLVSVVVVCVVPNDPVVVVVSVVVVVVVVPD

Solvent-accessible surface area (backbone atoms only — not comparable to full-atom values): 10962 Å² total; per-residue (Å²): 130,92,69,65,36,52,30,35,39,35,41,28,60,71,62,95,52,94,45,59,86,63,54,74,67,54,50,54,51,52,43,54,52,48,29,70,73,70,69,38,57,53,46,74,48,76,34,52,76,27,38,38,39,37,33,52,37,85,65,90,56,57,68,62,56,49,52,54,53,44,60,71,33,46,83,73,76,50,59,74,87,50,47,47,77,48,76,34,76,40,61,68,56,47,44,56,48,50,39,55,49,50,64,56,34,66,78,35,62,72,60,37,53,54,47,51,55,49,49,51,53,50,49,68,75,44,30,88,82,23,44,69,64,49,53,54,48,52,53,49,50,54,56,36,57,71,69,43,83,90,42,80,67,49,65,68,53,50,46,57,50,54,49,49,57,55,48,64,54,30,79,82,73,53,64,75,65,59,58,50,52,54,51,50,60,55,51,65,63,74,75,111